Protein AF-A0A2M8CJ11-F1 (afdb_monomer)

Nearest PDB structures (foldseek):
  6aem-assembly2_B  TM=9.380E-01  e=2.900E-02  Vibrio anguillarum
  1l0q-assembly4_D  TM=3.469E-01  e=4.830E-04  Methanosarcina mazei S-6
  7kv7-assembly1_BBB  TM=8.814E-01  e=1.023E+00  Bacteroides fluxus YIT 12057
  7kv7-assembly1_AAA  TM=8.105E-01  e=8.720E-01  Bacteroides fluxus YIT 12057
  7kv6-assembly1_AAA  TM=7.378E-01  e=6.338E-01  Bacteroides fluxus YIT 12057

Structure (mmCIF, N/CA/C/O backbone):
data_AF-A0A2M8CJ11-F1
#
_entry.id   AF-A0A2M8CJ11-F1
#
loop_
_atom_site.group_PDB
_atom_site.id
_atom_site.type_symbol
_atom_site.label_atom_id
_atom_site.label_alt_id
_atom_site.label_comp_id
_atom_site.label_asym_id
_atom_site.label_entity_id
_atom_site.label_seq_id
_atom_site.pdbx_PDB_ins_code
_atom_site.Cartn_x
_atom_site.Cartn_y
_atom_site.Cartn_z
_atom_site.occupancy
_atom_site.B_iso_or_equiv
_atom_site.auth_seq_id
_atom_site.auth_comp_id
_atom_site.auth_asym_id
_atom_site.auth_atom_id
_atom_site.pdbx_PDB_model_num
ATOM 1 N N . MET A 1 1 ? -10.423 -4.365 2.412 1.00 95.81 1 MET A N 1
ATOM 2 C CA . MET A 1 1 ? -9.680 -3.373 1.596 1.00 95.81 1 MET A CA 1
ATOM 3 C C . MET A 1 1 ? -8.208 -3.528 1.892 1.00 95.81 1 MET A C 1
ATOM 5 O O . MET A 1 1 ? -7.879 -3.706 3.056 1.00 95.81 1 MET A O 1
ATOM 9 N N . ARG A 1 2 ? -7.352 -3.503 0.873 1.00 95.75 2 ARG A N 1
ATOM 10 C CA . ARG A 1 2 ? -5.919 -3.772 1.015 1.00 95.75 2 ARG A CA 1
ATOM 11 C C . ARG A 1 2 ? -5.096 -2.606 0.490 1.00 95.75 2 ARG A C 1
ATOM 13 O O . ARG A 1 2 ? -5.402 -2.081 -0.576 1.00 95.75 2 ARG A O 1
ATOM 20 N N . PHE A 1 3 ? -4.061 -2.253 1.231 1.00 97.12 3 PHE A N 1
ATOM 21 C CA . PHE A 1 3 ? -3.065 -1.245 0.914 1.00 97.12 3 PHE A CA 1
ATOM 22 C C . PHE A 1 3 ? -1.734 -1.956 0.696 1.00 97.12 3 PHE A C 1
ATOM 24 O O . PHE A 1 3 ? -1.341 -2.782 1.520 1.00 97.12 3 PHE A O 1
ATOM 31 N N . VAL A 1 4 ? -1.075 -1.662 -0.418 1.00 93.69 4 VAL A N 1
ATOM 32 C CA . VAL A 1 4 ? 0.234 -2.213 -0.774 1.00 93.69 4 VAL A CA 1
ATOM 33 C C . VAL A 1 4 ? 1.163 -1.038 -1.038 1.00 93.69 4 VAL A C 1
ATOM 35 O O . VAL A 1 4 ? 1.008 -0.337 -2.040 1.00 93.69 4 VAL A O 1
ATOM 38 N N . LEU A 1 5 ? 2.071 -0.781 -0.101 1.00 93.12 5 LEU A N 1
ATOM 39 C CA . LEU A 1 5 ? 3.084 0.262 -0.187 1.00 93.12 5 LEU A CA 1
ATOM 40 C C . LEU A 1 5 ? 4.375 -0.346 -0.730 1.00 93.12 5 LEU A C 1
ATOM 42 O O . LEU A 1 5 ? 4.989 -1.181 -0.077 1.00 93.12 5 LEU A O 1
ATOM 46 N N . ASN A 1 6 ? 4.810 0.107 -1.900 1.00 89.38 6 ASN A N 1
ATOM 47 C CA . ASN A 1 6 ? 6.060 -0.301 -2.533 1.00 89.38 6 ASN A CA 1
ATOM 48 C C . ASN A 1 6 ? 7.038 0.873 -2.567 1.00 89.38 6 ASN A C 1
ATOM 50 O O . ASN A 1 6 ? 6.677 1.943 -3.049 1.00 89.38 6 ASN A O 1
ATOM 54 N N . TRP A 1 7 ? 8.283 0.682 -2.130 1.00 88.12 7 TRP A N 1
ATOM 55 C CA . TRP A 1 7 ? 9.365 1.657 -2.309 1.00 88.12 7 TRP A CA 1
ATOM 56 C C . TRP A 1 7 ? 10.712 0.939 -2.396 1.00 88.12 7 TRP A C 1
ATOM 58 O O . TRP A 1 7 ? 10.854 -0.178 -1.908 1.00 88.12 7 TRP A O 1
ATOM 68 N N . GLY A 1 8 ? 11.689 1.555 -3.059 1.00 74.75 8 GLY A N 1
ATOM 69 C CA . GLY A 1 8 ? 13.034 0.988 -3.248 1.00 74.75 8 GLY A CA 1
ATOM 70 C C . GLY A 1 8 ? 14.160 2.022 -3.189 1.00 74.75 8 GLY A C 1
ATOM 71 O O . GLY A 1 8 ? 15.318 1.681 -3.420 1.00 74.75 8 GLY A O 1
ATOM 72 N N . ALA A 1 9 ? 13.826 3.283 -2.905 1.00 82.62 9 ALA A N 1
ATOM 73 C CA . ALA A 1 9 ? 14.763 4.392 -2.778 1.00 82.62 9 ALA A CA 1
ATOM 74 C C . ALA A 1 9 ? 14.608 5.069 -1.412 1.00 82.62 9 ALA A C 1
ATOM 76 O O . ALA A 1 9 ? 13.579 4.919 -0.752 1.00 82.62 9 ALA A O 1
ATOM 77 N N . ASN A 1 10 ? 15.644 5.791 -0.978 1.00 82.00 10 ASN A N 1
ATOM 78 C CA . ASN A 1 10 ? 15.646 6.475 0.314 1.00 82.00 10 ASN A CA 1
ATOM 79 C C . ASN A 1 10 ? 14.423 7.397 0.476 1.00 82.00 10 ASN A C 1
ATOM 81 O O . ASN A 1 10 ? 14.073 8.087 -0.478 1.00 82.00 10 ASN A O 1
ATOM 85 N N . PRO A 1 11 ? 13.835 7.503 1.679 1.00 88.06 11 PRO A N 1
ATOM 86 C CA . PRO A 1 11 ? 14.203 6.846 2.936 1.00 88.06 11 PRO A CA 1
ATOM 87 C C . PRO A 1 11 ? 14.028 5.327 2.947 1.00 88.06 11 PRO A C 1
ATOM 89 O O . PRO A 1 11 ? 13.090 4.772 2.385 1.00 88.06 11 PRO A O 1
ATOM 92 N N . ARG A 1 12 ? 14.930 4.662 3.667 1.00 82.25 12 ARG A N 1
ATOM 93 C CA . ARG A 1 12 ? 14.992 3.199 3.781 1.00 82.25 12 ARG A CA 1
ATOM 94 C C . ARG A 1 12 ? 14.010 2.581 4.779 1.00 82.25 12 ARG A C 1
ATOM 96 O O . ARG A 1 12 ? 14.249 1.459 5.187 1.00 82.25 12 ARG A O 1
ATOM 103 N N . ASP A 1 13 ? 13.064 3.336 5.320 1.00 84.44 13 ASP A N 1
ATOM 104 C CA . ASP A 1 13 ? 12.151 2.854 6.365 1.00 84.44 13 ASP A CA 1
ATOM 105 C C . ASP A 1 13 ? 10.906 3.744 6.360 1.00 84.44 13 ASP A C 1
ATOM 107 O O . ASP A 1 13 ? 10.907 4.860 6.906 1.00 84.44 13 ASP A O 1
ATOM 111 N N . LEU A 1 14 ? 9.915 3.290 5.597 1.00 89.38 14 LEU A N 1
ATOM 112 C CA . LEU A 1 14 ? 8.612 3.913 5.435 1.00 89.38 14 LEU A CA 1
ATOM 113 C C . LEU A 1 14 ? 7.563 2.934 5.937 1.00 89.38 14 LEU A C 1
ATOM 115 O O . LEU A 1 14 ? 7.374 1.895 5.322 1.00 89.38 14 LEU A O 1
ATOM 119 N N . ASP A 1 15 ? 6.842 3.318 6.980 1.00 88.62 15 ASP A N 1
ATOM 120 C CA . ASP A 1 15 ? 5.878 2.431 7.615 1.00 88.62 15 ASP A CA 1
ATOM 121 C C . ASP A 1 15 ? 4.452 2.844 7.319 1.00 88.62 15 ASP A C 1
ATOM 123 O O . ASP A 1 15 ? 4.110 4.028 7.311 1.00 88.62 15 ASP A O 1
ATOM 127 N N . SER A 1 16 ? 3.604 1.847 7.143 1.00 93.25 16 SER A N 1
ATOM 128 C CA . SER A 1 16 ? 2.176 1.952 6.916 1.00 93.25 16 SER A CA 1
ATOM 129 C C . SER A 1 16 ? 1.463 2.094 8.252 1.00 93.25 16 SER A C 1
ATOM 131 O O . SER A 1 16 ? 1.555 1.240 9.135 1.00 93.25 16 SER A O 1
ATOM 133 N N . HIS A 1 17 ? 0.691 3.165 8.381 1.00 93.75 17 HIS A N 1
ATOM 134 C CA . HIS A 1 17 ? -0.115 3.449 9.555 1.00 93.75 17 HIS A CA 1
ATOM 135 C C . HIS A 1 17 ? -1.590 3.530 9.180 1.00 93.75 17 HIS A C 1
ATOM 137 O O . HIS A 1 17 ? -1.971 4.097 8.150 1.00 93.75 17 HIS A O 1
ATOM 143 N N . LEU A 1 18 ? -2.434 2.993 10.058 1.00 95.00 18 LEU A N 1
ATOM 144 C CA . LEU A 1 18 ? -3.880 3.069 9.921 1.00 95.00 18 LEU A CA 1
ATOM 145 C C . LEU A 1 18 ? -4.524 3.469 11.245 1.00 95.00 18 LEU A C 1
ATOM 147 O O . LEU A 1 18 ? -4.500 2.707 12.212 1.00 95.00 18 LEU A O 1
ATOM 151 N N . ASN A 1 19 ? -5.161 4.636 11.259 1.00 94.62 19 ASN A N 1
ATOM 152 C CA . ASN A 1 19 ? -6.076 5.019 12.329 1.00 94.62 19 ASN A CA 1
ATOM 153 C C . ASN A 1 19 ? -7.485 4.553 11.974 1.00 94.62 19 ASN A C 1
ATOM 155 O O . ASN A 1 19 ? -7.964 4.805 10.864 1.00 94.62 19 ASN A O 1
ATOM 159 N N . THR A 1 20 ? -8.159 3.895 12.911 1.00 95.00 20 THR A N 1
ATOM 160 C CA . THR A 1 20 ? -9.533 3.423 12.716 1.00 95.00 20 THR A CA 1
ATOM 161 C C . THR A 1 20 ? -10.555 4.443 13.223 1.00 95.00 20 THR A C 1
ATOM 163 O O . THR A 1 20 ? -10.250 5.231 14.127 1.00 95.00 20 THR A O 1
ATOM 166 N N . PRO A 1 21 ? -11.810 4.383 12.740 1.00 95.44 21 PRO A N 1
ATOM 167 C CA . PRO A 1 21 ? -12.933 4.943 13.481 1.00 95.44 21 PRO A CA 1
ATOM 168 C C . PRO A 1 21 ? -13.121 4.217 14.825 1.00 95.44 21 PRO A C 1
ATOM 170 O O . PRO A 1 21 ? -12.363 3.308 15.183 1.00 95.44 21 PRO A O 1
ATOM 173 N N . SER A 1 22 ? -14.141 4.622 15.587 1.00 94.75 22 SER A N 1
ATOM 174 C CA . SER A 1 22 ? -14.524 3.889 16.793 1.00 94.75 22 SER A CA 1
ATOM 175 C C . SER A 1 22 ? -15.120 2.533 16.413 1.00 94.75 22 SER A C 1
ATOM 177 O O . SER A 1 22 ? -16.131 2.463 15.721 1.00 94.75 22 SER A O 1
ATOM 179 N N . ILE A 1 23 ? -14.487 1.465 16.883 1.00 95.62 23 ILE A N 1
ATOM 180 C CA . ILE A 1 23 ? -14.911 0.077 16.728 1.00 95.62 23 ILE A CA 1
ATOM 181 C C . ILE A 1 23 ? -15.137 -0.447 18.141 1.00 95.62 23 ILE A C 1
ATOM 183 O O . ILE A 1 23 ? -14.246 -0.355 18.983 1.00 95.62 23 ILE A O 1
ATOM 187 N N . GLU A 1 24 ? -16.347 -0.927 18.430 1.00 95.06 24 GLU A N 1
ATOM 188 C CA . GLU A 1 24 ? -16.692 -1.477 19.753 1.00 95.06 24 GLU A CA 1
ATOM 189 C C . GLU A 1 24 ? -16.381 -0.505 20.920 1.00 95.06 24 GLU A C 1
ATOM 191 O O . GLU A 1 24 ? -16.020 -0.905 22.024 1.00 95.06 24 GLU A O 1
ATOM 196 N N . GLY A 1 25 ? -16.514 0.807 20.679 1.00 93.31 25 GLY A N 1
ATOM 197 C CA . GLY A 1 25 ? -16.280 1.859 21.676 1.00 93.31 25 GLY A CA 1
ATOM 198 C C . GLY A 1 25 ? -14.831 2.343 21.800 1.00 93.31 25 GLY A C 1
ATOM 199 O O . GLY A 1 25 ? -14.578 3.265 22.573 1.00 93.31 25 GLY A O 1
ATOM 200 N N . SER A 1 26 ? -13.892 1.791 21.023 1.00 93.19 26 SER A N 1
ATOM 201 C CA . SER A 1 26 ? -12.469 2.166 21.057 1.00 93.19 26 SER A CA 1
ATOM 202 C C . SER A 1 26 ? -11.951 2.592 19.686 1.00 93.19 26 SER A C 1
ATOM 204 O O . SER A 1 26 ? -12.412 2.109 18.658 1.00 93.19 26 SER A O 1
ATOM 206 N N . THR A 1 27 ? -10.988 3.510 19.650 1.00 92.00 27 THR A N 1
ATOM 207 C CA . THR A 1 27 ? -10.212 3.811 18.436 1.00 92.00 27 THR A CA 1
ATOM 208 C C . THR A 1 27 ? -8.895 3.061 18.482 1.00 92.00 27 THR A C 1
ATOM 210 O O . THR A 1 27 ? -8.265 2.996 19.539 1.00 92.00 27 THR A O 1
ATOM 213 N N . TYR A 1 28 ? -8.444 2.569 17.336 1.00 92.12 28 TYR A N 1
ATOM 214 C CA . TYR A 1 28 ? -7.213 1.806 17.221 1.00 92.12 28 TYR A CA 1
ATOM 215 C C . TYR A 1 28 ? -6.259 2.474 16.241 1.00 92.12 28 TYR A C 1
ATOM 217 O O . TYR A 1 28 ? -6.665 3.194 15.327 1.00 92.12 28 TYR A O 1
ATOM 225 N N . HIS A 1 29 ? -4.982 2.188 16.442 1.00 92.19 29 HIS A N 1
ATOM 226 C CA . HIS A 1 29 ? -3.906 2.600 15.565 1.00 92.19 29 HIS A CA 1
ATOM 227 C C . HIS A 1 29 ? -3.054 1.377 15.259 1.00 92.19 29 HIS A C 1
ATOM 229 O O . HIS A 1 29 ? -2.477 0.782 16.175 1.00 92.19 29 HIS A O 1
ATOM 235 N N . ILE A 1 30 ? -3.023 0.998 13.985 1.00 91.62 30 ILE A N 1
ATOM 236 C CA . ILE A 1 30 ? -2.243 -0.130 13.485 1.00 91.62 30 ILE A CA 1
ATOM 237 C C . 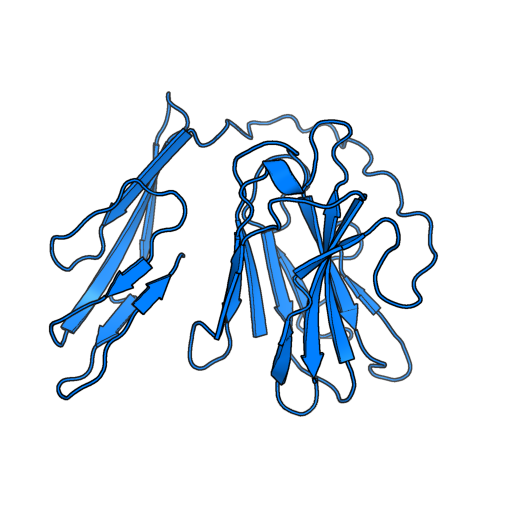ILE A 1 30 ? -0.957 0.398 12.854 1.00 91.62 30 ILE A C 1
ATOM 239 O O . ILE A 1 30 ? -1.017 1.305 12.023 1.00 91.62 30 ILE A O 1
ATOM 243 N N . TYR A 1 31 ? 0.175 -0.148 13.293 1.00 88.31 31 TYR A N 1
ATOM 244 C CA . TYR A 1 31 ? 1.541 0.197 12.878 1.00 88.31 31 TYR A CA 1
ATOM 245 C C . TYR A 1 31 ? 2.515 -0.901 13.347 1.00 88.31 31 TYR A C 1
ATOM 247 O O . TYR A 1 31 ? 2.080 -1.843 14.012 1.00 88.31 31 TYR A O 1
ATOM 255 N N . TYR A 1 32 ? 3.816 -0.783 13.060 1.00 82.88 32 TYR A N 1
ATOM 256 C CA . TYR A 1 32 ? 4.810 -1.849 13.289 1.00 82.88 32 TYR A CA 1
ATOM 257 C C . TYR A 1 32 ? 4.757 -2.517 14.685 1.00 82.88 32 TYR A C 1
ATOM 259 O O . TYR A 1 32 ? 4.868 -3.734 14.808 1.00 82.88 32 TYR A O 1
ATOM 267 N N . SER A 1 33 ? 4.545 -1.756 15.773 1.00 79.12 33 SER A N 1
ATOM 268 C CA . SER A 1 33 ? 4.503 -2.327 17.134 1.00 79.12 33 SER A CA 1
ATOM 269 C C . SER A 1 33 ? 3.103 -2.715 17.615 1.00 79.12 33 SER A C 1
ATOM 271 O O . SER A 1 33 ? 2.961 -3.272 18.702 1.00 79.12 33 SER A O 1
ATOM 273 N N . ASN A 1 34 ? 2.065 -2.404 16.840 1.00 85.38 34 ASN A N 1
ATOM 274 C CA . ASN A 1 34 ? 0.696 -2.847 17.074 1.00 85.38 34 ASN A CA 1
ATOM 275 C C . ASN A 1 34 ? 0.084 -3.264 15.737 1.00 85.38 34 ASN A C 1
ATOM 277 O O . ASN A 1 34 ? -0.625 -2.493 15.093 1.00 85.38 34 ASN A O 1
ATOM 281 N N . THR A 1 35 ? 0.380 -4.489 15.316 1.00 87.62 35 THR A N 1
ATOM 282 C CA . THR A 1 35 ? 0.068 -4.984 13.970 1.00 87.62 35 THR A CA 1
ATOM 283 C C . THR A 1 35 ? -1.410 -5.300 13.751 1.00 87.62 35 THR A C 1
ATOM 285 O O . THR A 1 35 ? -1.789 -5.641 12.637 1.00 87.62 35 THR A O 1
ATOM 288 N N . GLY A 1 36 ? -2.268 -5.131 14.761 1.00 91.62 36 GLY A N 1
ATOM 289 C CA . GLY A 1 36 ? -3.711 -5.320 14.642 1.00 91.62 36 GLY A CA 1
ATOM 290 C C . GLY A 1 36 ? -4.142 -6.789 14.658 1.00 91.62 36 GLY A C 1
ATOM 291 O O . GLY A 1 36 ? -3.452 -7.663 15.178 1.00 91.62 36 GLY A O 1
ATOM 292 N N . SER A 1 37 ? -5.342 -7.058 14.146 1.00 91.38 37 SER A N 1
ATOM 293 C CA . SER A 1 37 ? -5.939 -8.397 14.118 1.00 91.38 37 SER A CA 1
ATOM 294 C C . SER A 1 37 ? -6.974 -8.490 13.007 1.00 91.38 37 SER A C 1
ATOM 296 O O . SER A 1 37 ? -7.744 -7.558 12.785 1.00 91.38 37 SER A O 1
ATOM 298 N N . ALA A 1 38 ? -7.026 -9.639 12.334 1.00 92.69 38 ALA A N 1
ATOM 299 C CA . ALA A 1 38 ? -8.043 -9.932 11.328 1.00 92.69 38 ALA A CA 1
ATOM 300 C C . ALA A 1 38 ? -9.382 -10.398 11.931 1.00 92.69 38 ALA A C 1
ATOM 302 O O . ALA A 1 38 ? -10.412 -10.316 11.268 1.00 92.69 38 ALA A O 1
ATOM 303 N N . THR A 1 39 ? -9.376 -10.918 13.164 1.00 92.88 39 THR A N 1
ATOM 304 C CA . THR A 1 39 ? -10.521 -11.656 13.750 1.00 92.88 39 THR A CA 1
ATOM 305 C C . THR A 1 39 ? -11.105 -11.016 15.006 1.00 92.88 39 THR A C 1
ATOM 307 O O . THR A 1 39 ? -12.133 -11.462 15.505 1.00 92.88 39 THR A O 1
ATOM 310 N N . SER A 1 40 ? -10.471 -9.961 15.503 1.00 95.25 40 SER A N 1
ATOM 311 C CA . SER A 1 40 ? -10.930 -9.151 16.629 1.00 95.25 40 SER A CA 1
ATOM 312 C C . SER A 1 40 ? -10.655 -7.687 16.321 1.00 95.25 40 SER A C 1
ATOM 314 O O . SER A 1 40 ? -9.808 -7.402 15.470 1.00 95.25 40 SER A O 1
ATOM 316 N N . ALA A 1 41 ? -11.304 -6.763 17.036 1.00 95.25 41 ALA A N 1
ATOM 317 C CA . ALA A 1 41 ? -11.003 -5.339 16.919 1.00 95.25 41 ALA A CA 1
ATOM 318 C C . ALA A 1 41 ? -9.472 -5.112 16.948 1.00 95.25 41 ALA A C 1
ATOM 320 O O . ALA A 1 41 ? -8.800 -5.652 17.837 1.00 95.25 41 ALA A O 1
ATOM 321 N N . PRO A 1 42 ? -8.899 -4.403 15.954 1.00 96.25 42 PRO A N 1
ATOM 322 C CA . PRO A 1 42 ? -9.564 -3.502 14.999 1.00 96.25 42 PRO A CA 1
ATOM 323 C C . PRO A 1 42 ? -10.131 -4.109 13.698 1.00 96.25 42 PRO A C 1
ATOM 325 O O . PRO A 1 42 ? -10.610 -3.348 12.859 1.00 96.25 42 PRO A O 1
ATOM 328 N N . TYR A 1 43 ? -10.075 -5.428 13.490 1.00 97.62 43 TYR A N 1
ATOM 329 C CA . TYR A 1 43 ? -10.421 -6.090 12.216 1.00 97.62 43 TYR A CA 1
ATOM 330 C C . TYR A 1 43 ? -9.650 -5.523 11.016 1.00 97.62 43 TYR A C 1
ATOM 332 O O . TYR A 1 43 ? -10.131 -5.464 9.880 1.00 97.62 43 TYR A O 1
ATOM 340 N N . ALA A 1 44 ? -8.431 -5.085 11.292 1.00 96.62 44 ALA A N 1
ATOM 341 C CA . ALA A 1 44 ? -7.455 -4.623 10.338 1.00 96.62 44 ALA A CA 1
ATOM 342 C C . ALA A 1 44 ? -6.073 -5.029 10.849 1.00 96.62 44 ALA A C 1
ATOM 344 O O . ALA A 1 44 ? -5.847 -5.028 12.063 1.00 96.62 44 ALA A O 1
ATOM 345 N N . ALA A 1 45 ? -5.171 -5.395 9.946 1.00 92.62 45 ALA A N 1
ATOM 346 C CA . ALA A 1 45 ? -3.824 -5.781 10.324 1.00 92.62 45 ALA A CA 1
ATOM 347 C C . ALA A 1 45 ? -2.773 -5.339 9.305 1.00 92.62 45 ALA A C 1
ATOM 349 O O . ALA A 1 45 ? -3.041 -5.236 8.105 1.00 92.62 45 ALA A O 1
ATOM 350 N N . LEU A 1 46 ? -1.573 -5.082 9.822 1.00 87.75 46 LEU A N 1
ATOM 351 C CA . LEU A 1 46 ? -0.347 -4.966 9.049 1.00 87.75 46 LEU A CA 1
ATOM 352 C C . LEU A 1 46 ? 0.130 -6.395 8.756 1.00 87.75 46 LEU A C 1
ATOM 354 O O . LEU A 1 46 ? 0.798 -7.024 9.573 1.00 87.75 46 LEU A O 1
ATOM 358 N N . ASP A 1 47 ? -0.306 -6.941 7.622 1.00 78.25 47 ASP A N 1
ATOM 359 C CA . ASP A 1 47 ? -0.116 -8.357 7.278 1.00 78.25 47 ASP A CA 1
ATOM 360 C C . ASP A 1 47 ? 1.305 -8.668 6.791 1.00 78.25 47 ASP A C 1
ATOM 362 O O . ASP A 1 47 ? 1.741 -9.817 6.833 1.00 78.25 47 ASP A O 1
ATOM 366 N N . HIS A 1 48 ? 2.009 -7.651 6.287 1.00 74.62 48 HIS A N 1
ATOM 367 C CA . HIS A 1 48 ? 3.426 -7.721 5.943 1.00 74.62 48 HIS A CA 1
ATOM 368 C C . HIS A 1 48 ? 4.076 -6.426 6.410 1.00 74.62 48 HIS A C 1
ATOM 370 O O . HIS A 1 48 ? 3.774 -5.358 5.876 1.00 74.62 48 HIS A O 1
ATOM 376 N N . ASP A 1 49 ? 4.943 -6.561 7.404 1.00 68.94 49 ASP A N 1
ATOM 377 C CA . ASP A 1 49 ? 5.759 -5.495 7.966 1.00 68.94 49 ASP A CA 1
ATOM 378 C C . ASP A 1 49 ? 7.228 -5.764 7.622 1.00 68.94 49 ASP A C 1
ATOM 380 O O . ASP A 1 49 ? 7.763 -6.828 7.961 1.00 68.94 49 ASP A O 1
ATOM 384 N N . ILE A 1 50 ? 7.869 -4.814 6.943 1.00 65.06 50 ILE A N 1
ATOM 385 C CA . ILE A 1 50 ? 9.322 -4.792 6.817 1.00 65.06 50 ILE A CA 1
ATOM 386 C C . ILE A 1 50 ? 9.830 -3.837 7.888 1.00 65.06 50 ILE A C 1
ATOM 388 O O . ILE A 1 50 ? 9.996 -2.644 7.672 1.00 65.06 50 ILE A O 1
ATOM 392 N N . THR A 1 51 ? 10.158 -4.401 9.051 1.00 60.16 51 THR A N 1
ATOM 393 C CA . THR A 1 51 ? 10.526 -3.617 10.240 1.00 60.16 51 THR A CA 1
ATOM 394 C C . THR A 1 51 ? 11.758 -2.724 10.043 1.00 60.16 51 THR A C 1
ATOM 396 O O . THR A 1 51 ? 12.012 -1.840 10.861 1.00 60.16 51 THR A O 1
ATOM 399 N N . SER A 1 52 ? 12.550 -2.978 8.996 1.00 60.81 52 SER A N 1
ATOM 400 C CA . SER A 1 52 ? 13.640 -2.119 8.532 1.00 60.81 52 SER A CA 1
ATOM 401 C C . SER A 1 52 ? 13.971 -2.413 7.067 1.00 60.81 52 SER A C 1
ATOM 403 O O . SER A 1 52 ? 14.190 -3.577 6.722 1.00 60.81 52 SER A O 1
ATOM 405 N N . GLY A 1 53 ? 14.123 -1.382 6.236 1.00 68.88 53 GLY A N 1
ATOM 406 C CA . GLY A 1 53 ? 14.546 -1.525 4.842 1.00 68.88 53 GLY A CA 1
ATOM 407 C C . GLY A 1 53 ? 13.459 -1.123 3.848 1.00 68.88 53 GLY A C 1
ATOM 408 O O . GLY A 1 53 ? 12.594 -0.308 4.128 1.00 68.88 53 GLY A O 1
ATOM 409 N N . TYR A 1 54 ? 13.538 -1.663 2.641 1.00 76.75 54 TYR A N 1
ATOM 410 C CA . TYR A 1 54 ? 12.604 -1.336 1.569 1.00 76.75 54 TYR A CA 1
ATOM 411 C C . TYR A 1 54 ? 11.415 -2.289 1.577 1.00 76.75 54 TYR A C 1
ATOM 413 O O . TYR A 1 54 ? 11.572 -3.458 1.927 1.00 76.75 54 TYR A O 1
ATOM 421 N N . GLY A 1 55 ? 10.254 -1.789 1.164 1.00 71.88 55 GLY A N 1
ATOM 422 C CA . GLY A 1 55 ? 9.025 -2.567 1.093 1.00 71.88 55 GLY A CA 1
ATOM 423 C C . GLY A 1 55 ? 9.070 -3.756 0.123 1.00 71.88 55 GLY A C 1
ATOM 424 O O . GLY A 1 55 ? 10.098 -4.044 -0.498 1.00 71.88 55 GLY A O 1
ATOM 425 N N . PRO A 1 56 ? 7.929 -4.434 -0.069 1.00 82.25 56 PRO A N 1
ATOM 426 C CA . PRO A 1 56 ? 6.594 -3.928 0.234 1.00 82.25 56 PRO A CA 1
ATOM 427 C C . PRO A 1 56 ? 6.213 -3.963 1.712 1.00 82.25 56 PRO A C 1
ATOM 429 O O . PRO A 1 56 ? 6.619 -4.854 2.447 1.00 82.25 56 PRO A O 1
ATOM 432 N N . GLU A 1 57 ? 5.309 -3.065 2.089 1.00 85.94 57 GLU A N 1
ATOM 433 C CA . GLU A 1 57 ? 4.458 -3.234 3.262 1.00 85.94 57 GLU A CA 1
ATOM 434 C C . GLU A 1 57 ? 3.003 -3.381 2.854 1.00 85.94 57 GLU A C 1
ATOM 436 O O . GLU A 1 57 ? 2.540 -2.770 1.883 1.00 85.94 57 GLU A O 1
ATOM 441 N N . THR A 1 58 ? 2.263 -4.197 3.604 1.00 88.75 58 THR A N 1
ATOM 442 C CA . THR A 1 58 ? 0.855 -4.434 3.294 1.00 88.75 58 THR A CA 1
ATOM 443 C C . THR A 1 58 ? -0.032 -4.378 4.520 1.00 88.75 58 THR A C 1
ATOM 445 O O . THR A 1 58 ? 0.206 -5.073 5.503 1.00 88.75 58 THR A O 1
ATOM 448 N N . MET A 1 59 ? -1.099 -3.591 4.414 1.00 93.94 59 MET A N 1
ATOM 449 C CA . MET A 1 59 ? -2.125 -3.411 5.438 1.00 93.94 59 MET A CA 1
ATOM 450 C C . MET A 1 59 ? -3.479 -3.829 4.863 1.00 93.94 59 MET A C 1
ATOM 452 O O . MET A 1 59 ? -3.841 -3.417 3.757 1.00 93.94 59 MET A O 1
ATOM 456 N N . THR A 1 60 ? -4.264 -4.596 5.613 1.00 96.25 60 THR A N 1
ATOM 457 C CA . THR A 1 60 ? -5.619 -4.994 5.211 1.00 96.25 60 THR A CA 1
ATOM 458 C C . THR A 1 60 ? -6.634 -4.608 6.269 1.00 96.25 60 THR A C 1
ATOM 460 O O . THR A 1 60 ? -6.475 -4.927 7.439 1.00 96.25 60 THR A O 1
ATOM 463 N N . ILE A 1 61 ? -7.724 -3.974 5.839 1.00 98.06 61 ILE A N 1
ATOM 464 C CA . ILE A 1 61 ? -8.972 -3.864 6.598 1.00 98.06 61 ILE A CA 1
ATOM 465 C C . ILE A 1 61 ? -9.850 -5.053 6.206 1.00 98.06 61 ILE A C 1
ATOM 467 O O . ILE A 1 61 ? -10.325 -5.118 5.064 1.00 98.06 61 ILE A O 1
ATOM 471 N N . TYR A 1 62 ? -10.050 -5.980 7.137 1.00 96.00 62 TYR A N 1
ATOM 472 C CA . TYR A 1 62 ? -10.846 -7.196 6.956 1.00 96.00 62 TYR A CA 1
ATOM 473 C C . TYR A 1 62 ? -12.338 -6.923 7.128 1.00 96.00 62 TYR A C 1
ATOM 475 O O . TYR A 1 62 ? -13.148 -7.448 6.366 1.00 96.00 62 TYR A O 1
ATOM 483 N N . GLN A 1 63 ? -12.691 -6.049 8.072 1.00 97.06 63 GLN A N 1
ATOM 484 C CA . GLN A 1 63 ? -14.064 -5.616 8.305 1.00 97.06 63 GLN A CA 1
ATOM 485 C C . GLN A 1 63 ? -14.110 -4.107 8.540 1.00 97.06 63 GLN A C 1
ATOM 487 O O . GLN A 1 63 ? -13.351 -3.567 9.343 1.00 97.06 63 GLN A O 1
ATOM 492 N N . MET A 1 64 ? -14.997 -3.426 7.814 1.00 96.94 64 MET A N 1
ATOM 493 C CA . MET A 1 64 ? -15.210 -1.991 7.972 1.00 96.94 64 MET A CA 1
ATOM 494 C C . MET A 1 64 ? -16.349 -1.701 8.947 1.00 96.94 64 MET A C 1
ATOM 496 O O . MET A 1 64 ? -17.326 -2.445 9.020 1.00 96.94 64 MET A O 1
ATOM 500 N N . PHE A 1 65 ? -16.210 -0.593 9.665 1.00 97.94 65 PHE A N 1
ATOM 501 C CA . PHE A 1 65 ? -17.200 -0.021 10.568 1.00 97.94 65 PHE A CA 1
ATOM 502 C C . PHE A 1 65 ? -17.416 1.445 10.203 1.00 97.94 65 PHE A C 1
ATOM 504 O O . PHE A 1 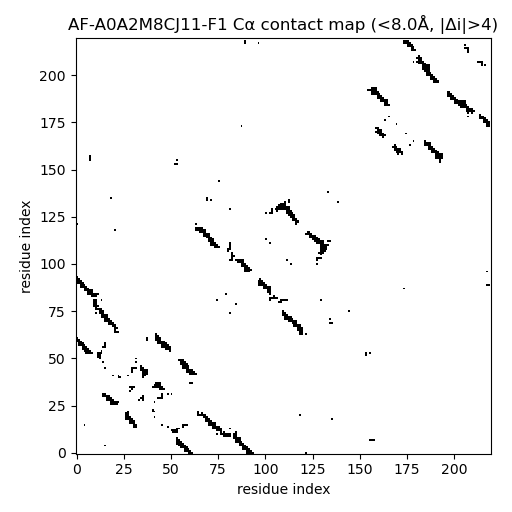65 ? -16.493 2.099 9.717 1.00 97.94 65 PHE A O 1
ATOM 511 N N . ASP A 1 66 ? -18.616 1.964 10.453 1.00 97.94 66 ASP A N 1
ATOM 512 C CA . ASP A 1 66 ? -18.968 3.349 10.143 1.00 97.94 66 ASP A CA 1
ATOM 513 C C . ASP A 1 66 ? -17.975 4.359 10.741 1.00 97.94 66 ASP A C 1
ATOM 515 O O . ASP A 1 66 ? -17.526 4.245 11.884 1.00 97.94 66 ASP A O 1
ATOM 519 N N . GLY A 1 67 ? -17.663 5.388 9.955 1.00 96.94 67 GLY A N 1
ATOM 520 C CA . GLY A 1 67 ? -16.695 6.425 10.298 1.00 96.94 67 GLY A CA 1
ATOM 521 C C . GLY A 1 67 ? -15.549 6.496 9.295 1.00 96.94 67 GLY A C 1
ATOM 522 O O . GLY A 1 67 ? -15.663 6.021 8.167 1.00 96.94 67 GLY A O 1
ATOM 523 N N . THR A 1 68 ? -14.450 7.129 9.694 1.00 97.12 68 THR A N 1
ATOM 524 C CA . THR A 1 68 ? -13.309 7.381 8.811 1.00 97.12 68 THR A CA 1
ATOM 525 C C . THR A 1 68 ? -12.098 6.586 9.260 1.00 97.12 68 THR A C 1
ATOM 527 O O . THR A 1 68 ? -11.627 6.757 10.384 1.00 97.12 68 THR A O 1
ATOM 530 N N . TYR A 1 69 ? -11.569 5.763 8.361 1.00 97.56 69 TYR A N 1
ATOM 531 C CA . TYR A 1 69 ? -10.226 5.209 8.484 1.00 97.56 69 TYR A CA 1
ATOM 532 C C . TYR A 1 69 ? -9.239 6.164 7.822 1.00 97.56 69 TYR A C 1
ATOM 534 O O . TYR A 1 69 ? -9.508 6.634 6.719 1.00 97.56 69 TYR A O 1
ATOM 542 N N . GLN A 1 70 ? -8.102 6.428 8.457 1.00 97.06 70 GLN A N 1
ATOM 543 C CA . GLN A 1 70 ? -7.085 7.343 7.933 1.00 97.06 70 GLN A CA 1
ATOM 544 C C . GLN A 1 70 ? -5.803 6.555 7.692 1.00 97.06 70 GLN A C 1
ATOM 546 O O . GLN A 1 70 ? -5.197 6.064 8.648 1.00 97.06 70 GLN A O 1
ATOM 551 N N . TYR A 1 71 ? -5.408 6.423 6.427 1.00 97.38 71 TYR A N 1
ATOM 552 C CA . TYR A 1 71 ? -4.196 5.715 6.028 1.00 97.38 71 TYR A CA 1
ATOM 553 C C . TYR A 1 71 ? -3.089 6.709 5.680 1.00 97.38 71 TYR A C 1
ATOM 555 O O . TYR A 1 71 ? -3.280 7.640 4.883 1.00 97.38 71 TYR A O 1
ATOM 563 N N . TYR A 1 72 ? -1.918 6.507 6.268 1.00 96.50 72 TYR A N 1
ATOM 564 C CA . TYR A 1 72 ? -0.752 7.345 6.033 1.00 96.50 72 TYR A CA 1
ATOM 565 C C . TYR A 1 72 ? 0.539 6.556 6.193 1.00 96.50 72 TYR A C 1
ATOM 567 O O . TYR A 1 72 ? 0.547 5.465 6.755 1.00 96.50 72 TYR A O 1
ATOM 575 N N . ILE A 1 73 ? 1.628 7.122 5.685 1.00 94.75 73 ILE A N 1
ATOM 576 C CA . ILE A 1 73 ? 2.970 6.576 5.845 1.00 94.75 73 ILE A CA 1
ATOM 577 C C . ILE A 1 73 ? 3.744 7.466 6.810 1.00 94.75 73 ILE A C 1
ATOM 579 O O . ILE A 1 73 ? 3.651 8.694 6.716 1.00 94.75 73 ILE A O 1
ATOM 583 N N . TYR A 1 74 ? 4.517 6.867 7.710 1.00 92.06 74 TYR A N 1
ATOM 584 C CA . TYR A 1 74 ? 5.460 7.580 8.566 1.00 92.06 74 TYR A CA 1
ATOM 585 C C . TYR A 1 74 ? 6.904 7.203 8.225 1.00 92.06 74 TYR A C 1
ATOM 587 O O . TYR A 1 74 ? 7.225 6.042 7.989 1.00 92.06 74 TYR A O 1
ATOM 595 N N . LYS A 1 75 ? 7.787 8.204 8.195 1.00 90.19 75 LYS A N 1
ATOM 596 C CA . LYS A 1 75 ? 9.221 8.013 7.963 1.00 90.19 75 LYS A CA 1
ATOM 597 C C . LYS A 1 75 ? 9.954 7.830 9.285 1.00 90.19 75 LYS A C 1
ATOM 599 O O . LYS A 1 75 ? 10.236 8.817 9.968 1.00 90.19 75 LYS A O 1
ATOM 604 N N . TYR A 1 76 ? 10.347 6.597 9.588 1.00 83.12 76 TYR A N 1
ATOM 605 C CA . TYR A 1 76 ? 11.252 6.312 10.707 1.00 83.12 76 TYR A CA 1
ATOM 606 C C . TYR A 1 76 ? 12.720 6.575 10.358 1.00 83.12 76 TYR A C 1
ATOM 608 O O . TYR A 1 76 ? 13.537 6.841 11.244 1.00 83.12 76 TYR A O 1
ATOM 616 N N . ALA A 1 77 ? 13.069 6.529 9.071 1.00 78.31 77 ALA A N 1
ATOM 617 C CA . ALA A 1 77 ? 14.444 6.694 8.629 1.00 78.31 77 ALA A CA 1
ATOM 618 C C . ALA A 1 77 ? 15.011 8.086 8.981 1.00 78.31 77 ALA A C 1
ATOM 620 O O . ALA A 1 77 ? 14.394 9.125 8.720 1.00 78.31 77 ALA A O 1
ATOM 621 N N . GLY A 1 78 ? 16.226 8.115 9.537 1.00 78.06 78 GLY A N 1
ATOM 622 C CA . GLY A 1 78 ? 16.958 9.358 9.821 1.00 78.06 78 GLY A CA 1
ATOM 623 C C . GLY A 1 78 ? 17.557 10.028 8.576 1.00 78.06 78 GLY A C 1
ATOM 624 O O . GLY A 1 78 ? 17.996 11.171 8.649 1.00 78.06 78 GLY A O 1
ATOM 625 N N . ASP A 1 79 ? 17.572 9.328 7.445 1.00 78.94 79 ASP A N 1
ATOM 626 C CA . ASP A 1 79 ? 18.067 9.762 6.141 1.00 78.94 79 ASP A CA 1
ATOM 627 C C . ASP A 1 79 ? 16.924 9.977 5.136 1.00 78.94 79 ASP A C 1
ATOM 629 O O . ASP A 1 79 ? 15.831 9.434 5.290 1.00 78.94 79 ASP A O 1
ATOM 633 N N . GLY A 1 80 ? 17.189 10.790 4.108 1.00 86.06 80 GLY A N 1
ATOM 634 C CA . GLY A 1 80 ? 16.271 11.064 2.997 1.00 86.06 80 GLY A CA 1
ATOM 635 C C . GLY A 1 80 ? 14.979 11.799 3.373 1.00 86.06 80 GLY A C 1
ATOM 636 O O . GLY A 1 80 ? 14.552 11.851 4.535 1.00 86.06 80 GLY A O 1
ATOM 637 N N . ASN A 1 81 ? 14.328 12.353 2.354 1.00 91.56 81 ASN A N 1
ATOM 638 C CA . ASN A 1 81 ? 12.974 12.903 2.458 1.00 91.56 81 ASN A CA 1
ATOM 639 C C . ASN A 1 81 ? 11.961 11.916 1.874 1.00 91.56 81 ASN A C 1
ATOM 641 O O . ASN A 1 81 ? 12.265 11.237 0.901 1.00 91.56 81 ASN A O 1
ATOM 645 N N . ILE A 1 82 ? 10.731 11.863 2.404 1.00 93.94 82 ILE A N 1
ATOM 646 C CA . ILE A 1 82 ? 9.685 10.962 1.870 1.00 93.94 82 ILE A CA 1
ATOM 647 C C . ILE A 1 82 ? 9.503 11.149 0.356 1.00 93.94 82 ILE A C 1
ATOM 649 O O . ILE A 1 82 ? 9.331 10.174 -0.371 1.00 93.94 82 ILE A O 1
ATOM 653 N N . THR A 1 83 ? 9.617 12.387 -0.123 1.00 95.44 83 THR A N 1
ATOM 654 C CA . THR A 1 83 ? 9.485 12.772 -1.534 1.00 95.44 83 THR A CA 1
ATOM 655 C C . THR A 1 83 ? 10.515 12.122 -2.469 1.00 95.44 83 THR A C 1
ATOM 657 O O . THR A 1 83 ? 10.301 12.079 -3.677 1.00 95.44 83 THR A O 1
ATOM 660 N N . GLU A 1 84 ? 11.620 11.596 -1.935 1.00 91.94 84 GLU A N 1
ATOM 661 C CA . GLU A 1 84 ? 12.703 10.948 -2.692 1.00 91.94 84 GLU A CA 1
ATOM 662 C C . GLU A 1 84 ? 12.498 9.428 -2.840 1.00 91.94 84 GLU A C 1
ATOM 664 O O . GLU A 1 84 ? 13.161 8.793 -3.662 1.00 91.94 84 GLU A O 1
ATOM 669 N N . SER A 1 85 ? 11.551 8.848 -2.092 1.00 90.75 85 SER A N 1
ATOM 670 C CA . SER A 1 85 ? 11.371 7.390 -1.962 1.00 90.75 85 SER A CA 1
ATOM 671 C C . SER A 1 85 ? 10.901 6.678 -3.223 1.00 90.75 85 SER A C 1
ATOM 673 O O . SER A 1 85 ? 11.018 5.453 -3.315 1.00 90.75 85 SER A O 1
ATOM 675 N N . GLN A 1 86 ? 10.317 7.426 -4.166 1.00 90.88 86 GLN A N 1
ATOM 676 C CA . GLN A 1 86 ? 9.574 6.882 -5.309 1.00 90.88 86 GLN A CA 1
ATOM 677 C C . GLN A 1 86 ? 8.466 5.908 -4.869 1.00 90.88 86 GLN A C 1
ATOM 679 O O . GLN A 1 86 ? 8.088 5.006 -5.618 1.00 90.88 86 GLN A O 1
ATOM 684 N N . ALA A 1 87 ? 7.967 6.069 -3.637 1.00 92.50 87 ALA A N 1
ATOM 685 C CA . ALA A 1 87 ? 6.985 5.169 -3.073 1.00 92.50 87 ALA A CA 1
ATOM 686 C C . ALA A 1 87 ? 5.666 5.217 -3.853 1.00 92.50 87 ALA A C 1
ATOM 688 O O . ALA A 1 87 ? 5.181 6.277 -4.264 1.00 92.50 87 ALA A O 1
ATOM 689 N N . VAL A 1 88 ? 5.073 4.041 -4.015 1.00 94.31 88 VAL A N 1
ATOM 690 C CA . VAL A 1 88 ? 3.802 3.828 -4.693 1.00 94.31 88 VAL A CA 1
ATOM 691 C C . VAL A 1 88 ? 2.878 3.092 -3.748 1.00 94.31 88 VAL A C 1
ATOM 693 O O . VAL A 1 88 ? 3.187 1.985 -3.313 1.00 94.31 88 VAL A O 1
ATOM 696 N N . LEU A 1 89 ? 1.726 3.691 -3.462 1.00 96.19 89 LEU A N 1
ATOM 697 C CA . LEU A 1 89 ? 0.638 3.014 -2.776 1.00 96.19 89 LEU A CA 1
ATOM 698 C C . LEU A 1 89 ? -0.374 2.502 -3.794 1.00 96.19 89 LEU A C 1
ATOM 700 O O . LEU A 1 89 ? -0.888 3.269 -4.610 1.00 96.19 89 LEU A O 1
ATOM 704 N N . GLN A 1 90 ? -0.724 1.228 -3.694 1.00 95.81 90 GLN A N 1
ATOM 705 C CA . GLN A 1 90 ? -1.813 0.627 -4.451 1.00 95.81 90 GLN A CA 1
ATOM 706 C C . GLN A 1 90 ? -2.908 0.170 -3.492 1.00 95.81 90 GLN A C 1
ATOM 708 O O . GLN A 1 90 ? -2.640 -0.503 -2.496 1.00 95.81 90 GLN A O 1
ATOM 713 N N . ILE A 1 91 ? -4.146 0.571 -3.776 1.00 95.81 91 ILE A N 1
ATOM 714 C CA . ILE A 1 91 ? -5.308 0.311 -2.924 1.00 95.81 91 ILE A CA 1
ATOM 715 C C . ILE A 1 91 ? -6.272 -0.595 -3.677 1.00 95.81 91 ILE A C 1
ATOM 717 O O . ILE A 1 91 ? -6.653 -0.282 -4.805 1.00 95.81 91 ILE A O 1
ATOM 721 N N . TYR A 1 92 ? -6.696 -1.687 -3.045 1.00 94.38 92 TYR A N 1
ATOM 722 C CA . TYR A 1 92 ? -7.561 -2.709 -3.629 1.00 94.38 92 TYR A CA 1
ATOM 723 C C . TYR A 1 92 ? -8.825 -2.934 -2.793 1.00 94.38 92 TYR A C 1
ATOM 725 O O . TYR A 1 92 ? -8.802 -2.932 -1.554 1.00 94.38 92 TYR A O 1
ATOM 733 N N . ASN A 1 93 ? -9.928 -3.228 -3.478 1.00 90.44 93 ASN A N 1
ATOM 734 C CA . ASN A 1 93 ? -11.114 -3.846 -2.889 1.00 90.44 93 ASN A CA 1
ATOM 735 C C . ASN A 1 93 ? -11.383 -5.216 -3.533 1.00 90.44 93 ASN A C 1
ATOM 737 O O . ASN A 1 93 ? -10.575 -5.735 -4.298 1.00 90.44 93 ASN A O 1
ATOM 741 N N . GLN A 1 94 ? -12.536 -5.804 -3.219 1.00 85.19 94 GLN A N 1
ATOM 742 C CA . GLN A 1 94 ? -12.966 -7.092 -3.770 1.00 85.19 94 GLN A CA 1
ATOM 743 C C . GLN A 1 94 ? -13.120 -7.109 -5.303 1.00 85.19 94 GLN A C 1
ATOM 745 O O . GLN A 1 94 ? -13.084 -8.177 -5.900 1.00 85.19 94 GLN A O 1
ATOM 750 N N . ASN A 1 95 ? -13.270 -5.942 -5.937 1.00 82.00 95 ASN A N 1
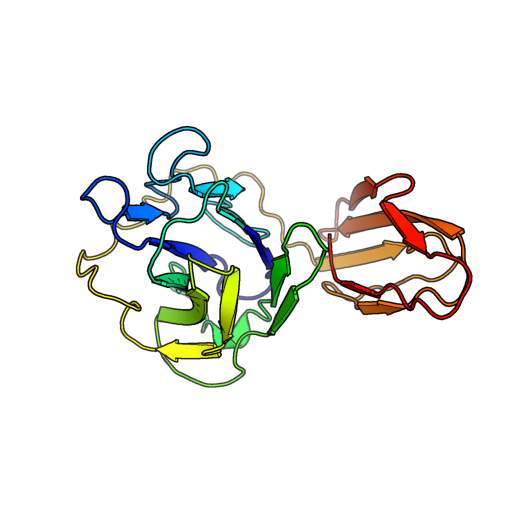ATOM 751 C CA . ASN A 1 95 ? -13.385 -5.790 -7.388 1.00 82.00 95 ASN A CA 1
ATOM 752 C C . ASN A 1 95 ? -12.025 -5.517 -8.063 1.00 82.00 95 ASN A C 1
ATOM 754 O O . ASN A 1 95 ? -11.984 -5.324 -9.276 1.00 82.00 95 ASN A O 1
ATOM 758 N N . GLY A 1 96 ? -10.925 -5.490 -7.302 1.00 80.81 96 GLY A N 1
ATOM 759 C CA . GLY A 1 96 ? -9.573 -5.252 -7.806 1.00 80.81 96 GLY A CA 1
ATOM 760 C C . GLY A 1 96 ? -8.995 -3.899 -7.388 1.00 80.81 96 GLY A C 1
ATOM 761 O O . GLY A 1 96 ? -9.339 -3.349 -6.338 1.00 80.81 96 GLY A O 1
ATOM 762 N N . LEU A 1 97 ? -8.060 -3.388 -8.193 1.00 85.88 97 LEU A N 1
ATOM 763 C CA . LEU A 1 97 ? -7.389 -2.112 -7.946 1.00 85.88 97 LEU A CA 1
ATOM 764 C C . LEU A 1 97 ? -8.396 -0.957 -7.985 1.00 85.88 97 LEU A C 1
ATOM 766 O O . LEU A 1 97 ? -9.117 -0.778 -8.962 1.00 85.88 97 LEU A O 1
ATOM 770 N N . MET A 1 98 ? -8.379 -0.131 -6.946 1.00 89.69 98 MET A N 1
ATOM 771 C CA . MET A 1 98 ? -9.144 1.110 -6.866 1.00 89.69 98 MET A CA 1
ATOM 772 C C . MET A 1 98 ? -8.304 2.332 -7.223 1.00 89.69 98 MET A C 1
ATOM 774 O O . MET A 1 98 ? -8.770 3.203 -7.950 1.00 89.69 98 MET A O 1
ATOM 778 N N . GLN A 1 99 ? -7.088 2.421 -6.680 1.00 93.75 99 GLN A N 1
ATOM 779 C CA . GLN A 1 99 ? -6.251 3.609 -6.806 1.00 93.75 99 GLN A CA 1
ATOM 780 C C . GLN A 1 99 ? -4.770 3.239 -6.782 1.00 93.75 99 GLN A C 1
ATOM 782 O O . GLN A 1 99 ? -4.346 2.390 -6.002 1.00 93.75 99 GLN A O 1
ATOM 787 N N . THR A 1 100 ? -3.986 3.940 -7.599 1.00 95.19 100 THR A N 1
ATOM 788 C CA . THR A 1 100 ? -2.530 4.048 -7.444 1.00 95.19 100 THR A CA 1
ATOM 789 C C . THR A 1 100 ? -2.197 5.479 -7.028 1.00 95.19 100 THR A C 1
ATOM 791 O O . THR A 1 100 ? -2.649 6.422 -7.683 1.00 95.19 100 THR A O 1
ATOM 794 N N . VAL A 1 101 ? -1.445 5.659 -5.943 1.00 97.00 101 VAL A N 1
ATOM 795 C CA . VAL A 1 101 ? -0.990 6.967 -5.455 1.00 97.00 101 VAL A CA 1
ATOM 796 C C . VAL A 1 101 ? 0.532 6.981 -5.439 1.00 97.00 101 VAL A C 1
ATOM 798 O O . VAL A 1 101 ? 1.161 6.176 -4.759 1.00 97.00 101 VAL A O 1
ATOM 801 N N . GLN A 1 102 ? 1.115 7.893 -6.211 1.00 96.62 102 GLN A N 1
ATOM 802 C CA . GLN A 1 102 ? 2.549 8.166 -6.191 1.00 96.62 102 GLN A CA 1
ATOM 803 C C . GLN A 1 102 ? 2.852 9.152 -5.067 1.00 96.62 102 GLN A C 1
ATOM 805 O O . GLN A 1 102 ? 2.098 10.116 -4.880 1.00 96.62 102 GLN A O 1
ATOM 810 N N . VAL A 1 103 ? 3.957 8.926 -4.358 1.00 96.94 103 VAL A N 1
ATOM 811 C CA . VAL A 1 103 ? 4.454 9.863 -3.351 1.00 96.94 103 VAL A CA 1
ATOM 812 C C . VAL A 1 103 ? 4.605 11.274 -3.946 1.00 96.94 103 VAL A C 1
ATOM 814 O O . VAL A 1 103 ? 5.024 11.411 -5.101 1.00 96.94 103 VAL A O 1
ATOM 817 N N . PRO A 1 104 ? 4.260 12.345 -3.208 1.00 97.62 104 PRO A N 1
ATOM 818 C CA . PRO A 1 104 ? 4.453 13.707 -3.685 1.00 97.62 104 PRO A CA 1
ATOM 819 C C . PRO A 1 104 ? 5.919 13.994 -4.008 1.00 97.62 104 PRO A C 1
ATOM 821 O O . PRO A 1 104 ? 6.818 13.595 -3.276 1.00 97.62 104 PRO A O 1
ATOM 824 N N . THR A 1 105 ? 6.166 14.773 -5.060 1.00 95.06 105 THR A N 1
ATOM 825 C CA . THR A 1 105 ? 7.521 15.215 -5.436 1.00 95.06 105 THR A CA 1
ATOM 826 C C . THR A 1 105 ? 7.987 16.448 -4.654 1.00 95.06 105 THR A C 1
ATOM 828 O O . THR A 1 105 ? 9.077 16.961 -4.892 1.00 95.06 105 THR A O 1
ATOM 831 N N . SER A 1 106 ? 7.153 16.971 -3.752 1.00 94.75 106 SER A N 1
ATOM 832 C CA . SER A 1 106 ? 7.418 18.165 -2.945 1.00 94.75 106 SER A CA 1
ATOM 833 C C . SER A 1 106 ? 6.666 18.115 -1.618 1.00 94.75 106 SER A C 1
ATOM 835 O O . SER A 1 106 ? 5.616 17.479 -1.525 1.00 94.75 106 SER A O 1
ATOM 837 N N . GLY A 1 107 ? 7.156 18.860 -0.630 1.00 93.69 107 GLY A N 1
ATOM 838 C CA . GLY A 1 107 ? 6.579 18.955 0.709 1.00 93.69 107 GLY A CA 1
ATOM 839 C C . GLY A 1 107 ? 7.594 18.567 1.779 1.00 93.69 107 GLY A C 1
ATOM 840 O O . GLY A 1 107 ? 8.616 17.953 1.482 1.00 93.69 107 GLY A O 1
ATOM 841 N N . GLU A 1 108 ? 7.315 18.944 3.023 1.00 92.69 108 GLU A N 1
ATOM 842 C CA . GLU A 1 108 ? 8.214 18.713 4.153 1.00 92.69 108 GLU A CA 1
ATOM 843 C C . GLU A 1 108 ? 7.466 18.072 5.314 1.00 92.69 108 GLU A C 1
ATOM 845 O O . GLU A 1 108 ? 6.367 18.493 5.690 1.00 92.69 108 GLU A O 1
ATOM 850 N N . GLY A 1 109 ? 8.088 17.056 5.903 1.00 92.50 109 GLY A N 1
ATOM 851 C CA . GLY A 1 109 ? 7.585 16.406 7.097 1.00 92.50 109 GLY A CA 1
ATOM 852 C C . GLY A 1 109 ? 7.870 14.922 7.151 1.00 92.50 109 GLY A C 1
ATOM 853 O O . GLY A 1 109 ? 8.529 14.349 6.283 1.00 92.50 109 GLY A O 1
ATOM 854 N N . LEU A 1 110 ? 7.389 14.319 8.230 1.00 91.88 110 LEU A N 1
ATOM 855 C CA . LEU A 1 110 ? 7.601 12.908 8.532 1.00 91.88 110 LEU A CA 1
ATOM 856 C C . LEU A 1 110 ? 6.405 12.036 8.152 1.00 91.88 110 LEU A C 1
ATOM 858 O O . LEU A 1 110 ? 6.498 10.819 8.267 1.00 91.88 110 LEU A O 1
ATOM 862 N N . TYR A 1 111 ? 5.304 12.640 7.702 1.00 94.12 111 TYR A N 1
ATOM 863 C CA . TYR A 1 111 ? 4.066 11.936 7.402 1.00 94.12 111 TYR A CA 1
ATOM 864 C C . TYR A 1 111 ? 3.649 12.188 5.963 1.00 94.12 111 TYR A C 1
ATOM 866 O O . TYR A 1 111 ? 3.510 13.339 5.549 1.00 94.12 111 TYR A O 1
ATOM 874 N N . TRP A 1 112 ? 3.384 11.117 5.226 1.00 96.88 112 TRP A N 1
ATOM 875 C CA . TRP A 1 112 ? 2.658 11.168 3.965 1.00 96.88 112 TRP A CA 1
ATOM 876 C C . TRP A 1 112 ? 1.216 10.747 4.219 1.00 96.88 112 TRP A C 1
ATOM 878 O O . TRP A 1 112 ? 0.908 9.563 4.347 1.00 96.88 112 TRP A O 1
ATOM 888 N N . TYR A 1 113 ? 0.325 11.732 4.327 1.00 97.31 113 TYR A N 1
ATOM 889 C CA . TYR A 1 113 ? -1.102 11.480 4.464 1.00 97.31 113 TYR A CA 1
ATOM 890 C C . TYR A 1 113 ? -1.685 11.135 3.098 1.00 97.31 113 TYR A C 1
ATOM 892 O O . TYR A 1 113 ? -1.775 11.993 2.214 1.00 97.31 113 TYR A O 1
ATOM 900 N N . VAL A 1 114 ? -2.057 9.868 2.917 1.00 98.31 114 VAL A N 1
ATOM 901 C CA . VAL A 1 114 ? -2.447 9.372 1.598 1.00 98.31 114 VAL A CA 1
ATOM 902 C C . VAL A 1 114 ? -3.932 9.522 1.364 1.00 98.31 114 VAL A C 1
ATOM 904 O O . VAL A 1 114 ? -4.328 10.196 0.412 1.00 98.31 114 VAL A O 1
ATOM 907 N N . CYS A 1 115 ? -4.756 8.898 2.204 1.00 98.31 115 CYS A N 1
ATOM 908 C CA . CYS A 1 115 ? -6.191 8.871 1.986 1.00 98.31 115 CYS A CA 1
ATOM 909 C C . CYS A 1 115 ? -6.990 8.604 3.256 1.00 98.31 115 CYS A C 1
ATOM 911 O O . CYS A 1 115 ? 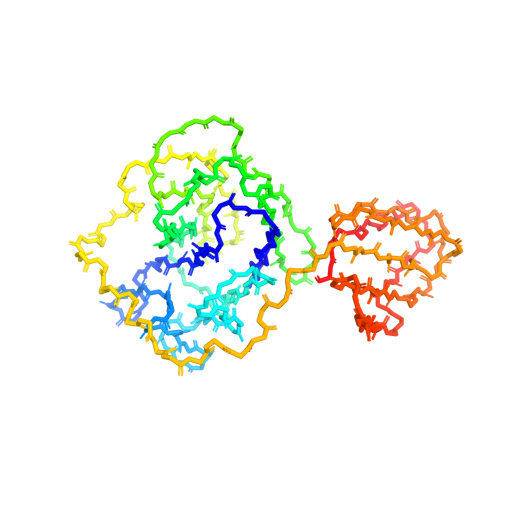-6.517 7.966 4.198 1.00 98.31 115 CYS A O 1
ATOM 913 N N . ASP A 1 116 ? -8.249 9.013 3.195 1.00 98.38 116 ASP A N 1
ATOM 914 C CA . ASP A 1 116 ? -9.298 8.513 4.066 1.00 98.38 116 ASP A CA 1
ATOM 915 C C . ASP A 1 116 ? -10.126 7.444 3.358 1.00 98.38 116 ASP A C 1
ATOM 917 O O . ASP A 1 116 ? -10.361 7.527 2.150 1.00 98.38 116 ASP A O 1
ATOM 921 N N . VAL A 1 117 ? -10.622 6.480 4.131 1.00 98.31 117 VAL A N 1
ATOM 922 C CA . VAL A 1 117 ? -11.647 5.525 3.711 1.00 98.31 117 VAL A CA 1
ATOM 923 C C . VAL A 1 117 ? -12.902 5.764 4.531 1.00 98.31 117 VAL A C 1
ATOM 925 O O . VAL A 1 117 ? -12.874 5.699 5.762 1.00 98.31 117 VAL A O 1
ATOM 928 N N . ASN A 1 118 ? -14.019 5.997 3.852 1.00 98.31 118 ASN A N 1
ATOM 929 C CA . ASN A 1 118 ? -15.328 5.969 4.484 1.00 98.31 118 ASN A CA 1
ATOM 930 C C . ASN A 1 118 ? -15.697 4.512 4.799 1.00 98.31 118 ASN A C 1
ATOM 932 O O . ASN A 1 118 ? -15.851 3.691 3.899 1.00 98.31 118 ASN A O 1
ATOM 936 N N . GLY A 1 119 ? -15.829 4.182 6.079 1.00 97.75 119 GLY A N 1
ATOM 937 C CA . GLY A 1 119 ? -16.072 2.822 6.545 1.00 97.75 119 GLY A CA 1
ATOM 938 C C . GLY A 1 119 ? -17.470 2.272 6.249 1.00 97.75 119 GLY A C 1
ATOM 939 O O . GLY A 1 119 ? -17.653 1.060 6.257 1.00 97.75 119 GLY A O 1
ATOM 940 N N . SER A 1 120 ? -18.442 3.122 5.911 1.00 97.50 120 SER A N 1
ATOM 941 C CA . SER A 1 120 ? -19.798 2.680 5.553 1.00 97.50 120 SER A CA 1
ATOM 942 C C . SER A 1 120 ? -19.896 2.182 4.110 1.00 97.50 120 SER A C 1
ATOM 944 O O . SER A 1 120 ? -20.767 1.379 3.785 1.00 97.50 120 SER A O 1
ATOM 946 N N . ASN A 1 121 ? -19.045 2.688 3.212 1.00 95.75 121 ASN A N 1
ATOM 947 C CA . ASN A 1 121 ? -19.160 2.417 1.774 1.00 95.75 121 ASN A CA 1
ATOM 948 C C . ASN A 1 121 ? -17.825 2.135 1.060 1.00 95.75 121 ASN A C 1
ATOM 950 O O . ASN A 1 121 ? -17.818 1.884 -0.145 1.00 95.75 121 ASN A O 1
ATOM 954 N N . GLY A 1 122 ? -16.698 2.174 1.772 1.00 95.75 122 GLY A N 1
ATOM 955 C CA . GLY A 1 122 ? -15.360 1.968 1.221 1.00 95.75 122 GLY A CA 1
ATOM 956 C C . GLY A 1 122 ? -14.884 3.072 0.271 1.00 95.75 122 GLY A C 1
ATOM 957 O O . GLY A 1 122 ? -13.909 2.863 -0.449 1.00 95.75 122 GLY A O 1
ATOM 958 N N . GLN A 1 123 ? -15.558 4.225 0.212 1.00 97.50 123 GLN A N 1
ATOM 959 C CA . GLN A 1 123 ? -15.165 5.325 -0.668 1.00 97.50 123 GLN A CA 1
ATOM 960 C C . GLN A 1 123 ? -13.849 5.950 -0.195 1.00 97.50 123 GLN A C 1
ATOM 962 O O . GLN A 1 123 ? -13.677 6.228 0.992 1.00 97.50 123 GLN A O 1
ATOM 967 N N . LEU A 1 124 ? -12.940 6.193 -1.141 1.00 98.19 124 LEU A N 1
ATOM 968 C CA . LEU A 1 124 ? -11.654 6.836 -0.892 1.00 98.19 124 LEU A CA 1
ATOM 969 C C . LEU A 1 124 ? -11.752 8.355 -1.071 1.00 98.19 124 LEU A C 1
ATOM 971 O O . LEU A 1 124 ? -12.274 8.827 -2.082 1.00 98.19 124 LEU A O 1
ATOM 975 N N . THR A 1 125 ? -11.151 9.099 -0.147 1.00 98.44 125 THR A N 1
ATOM 976 C CA . THR A 1 125 ? -10.787 10.512 -0.325 1.00 98.44 125 THR A CA 1
ATOM 977 C C . THR A 1 125 ? -9.267 10.589 -0.355 1.00 98.44 125 THR A C 1
ATOM 979 O O . THR A 1 125 ? -8.620 10.322 0.656 1.00 98.44 125 THR A O 1
ATOM 982 N N . ILE A 1 126 ? -8.680 10.926 -1.504 1.00 98.38 126 ILE A N 1
ATOM 983 C CA . ILE A 1 126 ? -7.223 11.036 -1.652 1.00 98.38 126 ILE A CA 1
ATOM 984 C C . ILE A 1 126 ? -6.763 12.429 -1.212 1.00 98.38 126 ILE A C 1
ATOM 986 O O . ILE A 1 126 ? -7.223 13.430 -1.757 1.00 98.38 126 ILE A O 1
ATOM 990 N N . HIS A 1 127 ? -5.837 12.474 -0.255 1.00 97.94 127 HIS A N 1
ATOM 991 C CA . HIS A 1 127 ? -5.194 13.698 0.238 1.00 97.94 127 HIS A CA 1
ATOM 992 C C . HIS A 1 127 ? -3.833 13.925 -0.424 1.00 97.94 127 HIS A C 1
ATOM 994 O O . HIS A 1 127 ? -3.555 15.021 -0.900 1.00 97.94 127 HIS A O 1
ATOM 1000 N N . ASN A 1 128 ? -3.008 12.875 -0.483 1.00 97.81 128 ASN A N 1
ATOM 1001 C CA . ASN A 1 128 ? -1.667 12.855 -1.073 1.00 97.81 128 ASN A CA 1
ATOM 1002 C C . ASN A 1 128 ? -0.767 14.051 -0.688 1.00 97.81 128 ASN A C 1
ATOM 1004 O O . ASN A 1 128 ? -0.261 14.767 -1.552 1.00 97.81 128 ASN A O 1
ATOM 1008 N N . VAL A 1 129 ? -0.565 14.270 0.613 1.00 97.31 129 VAL A N 1
ATOM 1009 C CA . VAL A 1 129 ? 0.187 15.424 1.136 1.00 97.31 129 VAL A CA 1
ATOM 1010 C C . VAL A 1 129 ? 1.279 14.996 2.114 1.00 97.31 129 VAL A C 1
ATOM 1012 O O . VAL A 1 129 ? 1.073 14.101 2.934 1.00 97.31 129 VAL A O 1
ATOM 1015 N N . ILE A 1 130 ? 2.446 15.645 2.035 1.00 97.31 130 ILE A N 1
ATOM 1016 C CA . ILE A 1 130 ? 3.496 15.533 3.055 1.00 97.31 130 ILE A CA 1
ATOM 1017 C C . ILE A 1 130 ? 3.259 16.595 4.128 1.00 97.31 130 ILE A C 1
ATOM 1019 O O . ILE A 1 130 ? 3.086 17.771 3.807 1.00 97.31 130 ILE A O 1
ATOM 1023 N N . GLN A 1 131 ? 3.258 16.186 5.395 1.00 94.62 131 GLN A N 1
ATOM 1024 C CA . GLN A 1 131 ? 2.993 17.071 6.526 1.00 94.62 131 GLN A CA 1
ATOM 1025 C C . GLN A 1 131 ? 3.835 16.725 7.760 1.00 94.62 131 GLN A C 1
ATOM 1027 O O . GLN A 1 131 ? 4.334 15.611 7.926 1.00 94.62 131 GLN A O 1
ATOM 1032 N N . GLN A 1 132 ? 3.983 17.707 8.651 1.00 90.62 132 GLN A N 1
ATOM 1033 C CA . GLN A 1 132 ? 4.807 17.601 9.862 1.00 90.62 132 GLN A CA 1
ATOM 1034 C C . GLN A 1 132 ? 4.131 16.843 11.013 1.00 90.62 132 GLN A C 1
ATOM 1036 O O . GLN A 1 132 ? 4.816 16.339 11.897 1.00 90.62 132 GLN A O 1
ATOM 1041 N N . SER A 1 133 ? 2.801 16.747 11.001 1.00 88.25 133 SER A N 1
ATOM 1042 C CA . SER A 1 133 ? 2.008 16.130 12.070 1.00 88.25 133 SER A CA 1
ATOM 1043 C C . SER A 1 133 ? 1.266 14.900 11.560 1.00 88.25 133 SER A C 1
ATOM 1045 O O . SER A 1 133 ? 0.815 14.884 10.416 1.00 88.25 133 SER A O 1
ATOM 1047 N N . ALA A 1 134 ? 1.081 13.892 12.412 1.00 87.50 134 ALA A N 1
ATOM 1048 C CA . ALA A 1 134 ? 0.267 12.730 12.074 1.00 87.50 134 ALA A CA 1
ATOM 1049 C C . ALA A 1 134 ? -1.185 13.142 11.746 1.00 87.50 134 ALA A C 1
ATOM 1051 O O . ALA A 1 134 ? -1.723 14.048 12.394 1.00 87.50 134 ALA A O 1
ATOM 1052 N N . PRO A 1 135 ? -1.844 12.494 10.769 1.00 87.94 135 PRO A N 1
ATOM 1053 C CA . PRO A 1 135 ? -3.285 12.628 10.581 1.00 87.94 135 PRO A CA 1
ATOM 1054 C C . PRO A 1 135 ? -4.056 12.125 11.807 1.00 87.94 135 PRO A C 1
ATOM 1056 O O . PRO A 1 135 ? -3.736 11.081 12.372 1.00 87.94 135 PRO A O 1
ATOM 1059 N N . GLY A 1 136 ? -5.113 12.838 12.199 1.00 78.69 136 GLY A N 1
ATOM 1060 C CA . GLY A 1 136 ? -5.976 12.437 13.312 1.00 78.69 136 GLY A CA 1
ATOM 1061 C C . GLY A 1 136 ? -5.499 12.913 14.690 1.00 78.69 136 GLY A C 1
ATOM 1062 O O . GLY A 1 136 ? -4.715 13.851 14.816 1.00 78.69 136 GLY A O 1
ATOM 1063 N N . LYS A 1 137 ? -6.066 12.325 15.752 1.00 64.56 137 LYS A N 1
ATOM 1064 C CA . LYS A 1 137 ? -5.876 12.777 17.147 1.00 64.56 137 LYS A CA 1
ATOM 1065 C C . LYS A 1 137 ? -4.864 11.959 17.954 1.00 64.56 137 LYS A C 1
ATOM 1067 O O . LYS A 1 137 ? -4.654 12.281 19.123 1.00 64.56 137 LYS A O 1
ATOM 1072 N N . PHE A 1 138 ? -4.243 10.933 17.373 1.00 64.12 138 PHE A N 1
ATOM 1073 C CA . PHE A 1 138 ? -3.203 10.176 18.067 1.00 64.12 138 PHE A CA 1
ATOM 1074 C C . PHE A 1 138 ? -1.968 11.071 18.248 1.00 64.12 138 PHE A C 1
ATOM 1076 O O . PHE A 1 138 ? -1.315 11.468 17.287 1.00 64.12 138 PHE A O 1
ATOM 1083 N N . LYS A 1 139 ? -1.717 11.456 19.504 1.00 50.25 139 LYS A N 1
ATOM 1084 C CA . LYS A 1 139 ? -0.653 12.370 19.949 1.00 50.25 139 LYS A CA 1
ATOM 1085 C C . LYS A 1 139 ? 0.444 11.649 20.734 1.00 50.25 139 LYS A C 1
ATOM 1087 O O . LYS A 1 139 ? 1.171 12.295 21.486 1.00 50.25 139 LYS A O 1
ATOM 1092 N N . ASP A 1 140 ? 0.566 10.336 20.594 1.00 49.22 140 ASP A N 1
ATOM 1093 C CA . ASP A 1 140 ? 1.659 9.642 21.259 1.00 49.22 140 ASP A CA 1
ATOM 1094 C C . ASP A 1 140 ? 2.960 9.912 20.494 1.00 49.22 140 ASP A C 1
ATOM 1096 O O . ASP A 1 140 ? 2.982 9.780 19.266 1.00 49.22 140 ASP A O 1
ATOM 1100 N N . PRO A 1 141 ? 4.052 10.319 21.171 1.00 55.06 141 PRO A N 1
ATOM 1101 C CA . PRO A 1 141 ? 5.365 10.266 20.555 1.00 55.06 141 PRO A CA 1
ATOM 1102 C C . PRO A 1 141 ? 5.613 8.803 20.185 1.00 55.06 141 PRO A C 1
ATOM 1104 O O . PRO A 1 141 ? 5.677 7.944 21.065 1.00 55.06 141 PRO A O 1
ATOM 1107 N N . PHE A 1 142 ? 5.665 8.520 18.882 1.00 65.50 142 PHE A N 1
ATOM 1108 C CA . PHE A 1 142 ? 5.828 7.166 18.366 1.00 65.50 142 PHE A CA 1
ATOM 1109 C C . PHE A 1 142 ? 7.006 6.487 19.067 1.00 65.50 142 PHE A C 1
ATOM 1111 O O . PHE A 1 142 ? 8.089 7.083 19.118 1.00 65.50 142 PHE A O 1
ATOM 1118 N N . PRO A 1 143 ? 6.822 5.278 19.632 1.00 55.34 143 PRO A N 1
ATOM 1119 C CA . PRO A 1 143 ? 7.915 4.591 20.290 1.00 55.34 143 PRO A CA 1
ATOM 1120 C C . PRO A 1 143 ? 9.046 4.428 19.266 1.00 55.34 143 PRO A C 1
ATOM 1122 O O . PRO A 1 143 ? 8.774 4.031 18.124 1.00 55.34 143 PRO A O 1
ATOM 1125 N N . PRO A 1 144 ? 10.296 4.776 19.621 1.00 57.50 144 PRO A N 1
ATOM 1126 C CA . PRO A 1 144 ? 11.420 4.584 18.721 1.00 57.50 144 PRO A CA 1
ATOM 1127 C C . PRO A 1 144 ? 11.444 3.118 18.288 1.00 57.50 144 PRO A C 1
ATOM 1129 O O . PRO A 1 144 ? 11.366 2.239 19.149 1.00 57.50 144 PRO A O 1
ATOM 1132 N N . LYS A 1 145 ? 11.567 2.850 16.979 1.00 66.94 145 LYS A N 1
ATOM 1133 C CA . LYS A 1 145 ? 11.935 1.513 16.504 1.00 66.94 145 LYS A CA 1
ATOM 1134 C C . LYS A 1 145 ? 13.261 1.185 17.185 1.00 66.94 145 LYS A C 1
ATOM 1136 O O . LYS A 1 145 ? 14.301 1.755 16.850 1.00 66.94 145 LYS A O 1
ATOM 1141 N N . THR A 1 146 ? 13.237 0.334 18.212 1.00 53.78 146 THR A N 1
ATOM 1142 C CA . THR A 1 146 ? 14.484 -0.253 18.695 1.00 53.78 146 THR A CA 1
ATOM 1143 C C . THR A 1 146 ? 15.004 -1.032 17.504 1.00 53.78 146 THR A C 1
ATOM 1145 O O . THR A 1 146 ? 14.288 -1.877 16.976 1.00 53.78 146 THR A O 1
ATOM 1148 N N . GLN A 1 147 ? 16.200 -0.688 17.020 1.00 52.09 147 GLN A N 1
ATOM 1149 C CA . GLN A 1 147 ? 16.888 -1.498 16.022 1.00 52.09 147 GLN A CA 1
ATOM 1150 C C . GLN A 1 147 ? 17.133 -2.859 16.675 1.00 52.09 147 GLN A C 1
ATOM 1152 O O . GLN A 1 147 ? 18.155 -3.087 17.321 1.00 52.09 147 GLN A O 1
ATOM 1157 N N . GLY A 1 148 ? 16.138 -3.741 16.605 1.00 44.25 148 GLY A N 1
ATOM 1158 C CA . GLY A 1 148 ? 16.299 -5.142 16.901 1.00 44.25 148 GLY A CA 1
ATOM 1159 C C . GLY A 1 148 ? 17.306 -5.622 15.883 1.00 44.25 148 GLY A C 1
ATOM 1160 O O . GLY A 1 148 ? 16.992 -5.702 14.700 1.00 44.25 148 GLY A O 1
ATOM 1161 N N . ASN A 1 149 ? 18.542 -5.821 16.334 1.00 42.03 149 ASN A N 1
ATOM 1162 C CA . ASN A 1 149 ? 19.632 -6.344 15.535 1.00 42.03 149 ASN A CA 1
ATOM 1163 C C . ASN A 1 149 ? 19.190 -7.645 14.861 1.00 42.03 149 ASN A C 1
ATOM 1165 O O . ASN A 1 149 ? 19.305 -8.720 15.435 1.00 42.03 149 ASN A O 1
ATOM 1169 N N . ASN A 1 150 ? 18.700 -7.523 13.637 1.00 42.84 150 ASN A N 1
ATOM 1170 C CA . ASN A 1 150 ? 18.792 -8.510 12.582 1.00 42.84 150 ASN A CA 1
ATOM 1171 C C . ASN A 1 150 ? 18.913 -7.729 11.277 1.00 42.84 150 ASN A C 1
ATOM 1173 O O . ASN A 1 150 ? 18.051 -7.751 10.405 1.00 42.84 150 ASN A O 1
ATOM 1177 N N . LEU A 1 151 ? 20.058 -7.051 11.155 1.00 47.09 151 LEU A N 1
ATOM 1178 C CA . LEU A 1 151 ? 20.705 -6.774 9.877 1.00 47.09 151 LEU A CA 1
ATOM 1179 C C . LEU A 1 151 ? 21.048 -8.117 9.221 1.00 47.09 151 LEU A C 1
ATOM 1181 O O . LEU A 1 151 ? 22.203 -8.530 9.156 1.00 47.09 151 LEU A O 1
ATOM 1185 N N . LEU A 1 152 ? 20.021 -8.829 8.781 1.00 42.25 152 LEU A N 1
ATOM 1186 C CA . LEU A 1 152 ? 20.141 -9.960 7.896 1.00 42.25 152 LEU A CA 1
ATOM 1187 C C . LEU A 1 152 ? 19.333 -9.605 6.646 1.00 42.25 152 LEU A C 1
ATOM 1189 O O . LEU A 1 152 ? 18.171 -9.954 6.490 1.00 42.25 152 LEU A O 1
ATOM 1193 N N . ASN A 1 153 ? 20.043 -8.968 5.714 1.00 44.50 153 ASN A N 1
ATOM 1194 C CA . ASN A 1 153 ? 19.881 -9.220 4.283 1.00 44.50 153 ASN A CA 1
ATOM 1195 C C . ASN A 1 153 ? 18.793 -8.442 3.531 1.00 44.50 153 ASN A C 1
ATOM 1197 O O . ASN A 1 153 ? 18.396 -8.921 2.468 1.00 44.50 153 ASN A O 1
ATOM 1201 N N . SER A 1 154 ? 18.366 -7.244 3.948 1.00 49.75 154 SER A N 1
ATOM 1202 C CA . SER A 1 154 ? 17.641 -6.350 3.023 1.00 49.75 154 SER A CA 1
ATOM 1203 C C . SER A 1 154 ? 18.619 -5.827 1.958 1.00 49.75 154 SER A C 1
ATOM 1205 O O . SER A 1 154 ? 19.054 -4.674 1.973 1.00 49.75 154 SER A O 1
ATOM 1207 N N . LYS A 1 155 ? 19.076 -6.712 1.072 1.00 57.00 155 LYS A N 1
ATOM 1208 C CA . LYS A 1 155 ? 19.833 -6.320 -0.104 1.00 57.00 155 LYS A CA 1
ATOM 1209 C C . LYS A 1 155 ? 18.891 -5.500 -0.976 1.00 57.00 155 LYS A C 1
ATOM 1211 O O . LYS A 1 155 ? 17.773 -5.926 -1.251 1.00 57.00 155 LYS A O 1
ATOM 1216 N N . ASN A 1 156 ? 19.346 -4.316 -1.369 1.00 66.69 156 ASN A N 1
ATOM 1217 C CA . ASN A 1 156 ? 18.571 -3.413 -2.207 1.00 66.69 156 ASN A CA 1
ATOM 1218 C C . ASN A 1 156 ? 18.176 -4.151 -3.484 1.00 66.69 156 ASN A C 1
ATOM 1220 O O . ASN A 1 156 ? 19.053 -4.566 -4.244 1.00 66.69 156 ASN A O 1
ATOM 1224 N N . ILE A 1 157 ? 16.877 -4.312 -3.725 1.00 74.62 157 ILE A N 1
ATOM 1225 C CA . ILE A 1 157 ? 16.410 -4.738 -5.039 1.00 74.62 157 ILE A CA 1
ATOM 1226 C C . ILE A 1 157 ? 16.746 -3.608 -6.009 1.00 74.62 157 ILE A C 1
ATOM 1228 O O . ILE A 1 157 ? 16.336 -2.466 -5.828 1.00 74.62 157 ILE A O 1
ATOM 1232 N N . THR A 1 158 ? 17.546 -3.929 -7.015 1.00 81.88 158 THR A N 1
ATOM 1233 C CA . THR A 1 158 ? 18.049 -2.985 -8.019 1.00 81.88 158 THR A CA 1
ATOM 1234 C C . THR A 1 158 ? 17.473 -3.250 -9.404 1.00 81.88 158 THR A C 1
ATOM 1236 O O . THR A 1 158 ? 17.709 -2.473 -10.327 1.00 81.88 158 THR A O 1
ATOM 1239 N N . SER A 1 159 ? 16.730 -4.346 -9.576 1.00 85.50 159 SER A N 1
ATOM 1240 C CA . SER A 1 159 ? 16.176 -4.749 -10.866 1.00 85.50 159 SER A CA 1
ATOM 1241 C C . SER A 1 159 ? 14.853 -5.489 -10.717 1.00 85.50 159 SER A C 1
ATOM 1243 O O . SER A 1 159 ? 14.657 -6.260 -9.775 1.00 85.50 159 SER A O 1
ATOM 1245 N N . TRP A 1 160 ? 13.974 -5.266 -11.693 1.00 89.69 160 TRP A N 1
ATOM 1246 C CA . TRP A 1 160 ? 12.674 -5.910 -11.836 1.00 89.69 160 TRP A CA 1
ATOM 1247 C C . TRP A 1 160 ? 12.539 -6.426 -13.264 1.00 89.69 160 TRP A C 1
ATOM 1249 O O . TRP A 1 160 ? 13.004 -5.785 -14.209 1.00 89.69 160 TRP A O 1
ATOM 1259 N N . LEU A 1 161 ? 11.892 -7.572 -13.422 1.00 94.44 161 LEU A N 1
ATOM 1260 C CA . LEU A 1 161 ? 11.456 -8.098 -14.705 1.00 94.44 161 LEU A CA 1
ATOM 1261 C C . LEU A 1 161 ? 10.066 -8.699 -14.539 1.00 94.44 161 LEU A C 1
ATOM 1263 O O . LEU A 1 161 ? 9.884 -9.768 -13.959 1.00 94.44 161 LEU A O 1
ATOM 1267 N N . TRP A 1 162 ? 9.092 -7.990 -15.080 1.00 94.88 162 TRP A N 1
ATOM 1268 C CA . TRP A 1 162 ? 7.718 -8.431 -15.200 1.00 94.88 162 TRP A CA 1
ATOM 1269 C C . TRP A 1 162 ? 7.534 -9.206 -16.493 1.00 94.88 162 TRP A C 1
ATOM 1271 O O . TRP A 1 162 ? 7.949 -8.740 -17.554 1.00 94.88 162 TRP A O 1
ATOM 1281 N N . ASN A 1 163 ? 6.860 -10.348 -16.409 1.00 96.38 163 ASN A N 1
ATOM 1282 C CA . ASN A 1 163 ? 6.276 -11.047 -17.545 1.00 96.38 163 ASN A CA 1
ATOM 1283 C C . ASN A 1 163 ? 4.766 -11.120 -17.325 1.00 96.38 163 ASN A C 1
ATOM 1285 O O . ASN A 1 163 ? 4.303 -11.675 -16.326 1.00 96.38 163 ASN A O 1
ATOM 1289 N N . PHE A 1 164 ? 4.010 -10.537 -18.252 1.00 94.12 164 PHE A N 1
ATOM 1290 C CA . PHE A 1 164 ? 2.559 -10.424 -18.138 1.00 94.12 164 PHE A CA 1
ATOM 1291 C C . PHE A 1 164 ? 1.819 -11.671 -18.647 1.00 94.12 164 PHE A C 1
ATOM 1293 O O . PHE A 1 164 ? 0.611 -11.779 -18.489 1.00 94.12 164 PHE A O 1
ATOM 1300 N N . GLY A 1 165 ? 2.520 -12.642 -19.237 1.00 94.56 165 GLY A N 1
ATOM 1301 C CA . GLY A 1 165 ? 1.916 -13.888 -19.720 1.00 94.56 165 GLY A CA 1
ATOM 1302 C C . GLY A 1 165 ? 1.207 -13.772 -21.073 1.00 94.56 165 GLY A C 1
ATOM 1303 O O . GLY A 1 165 ? 0.702 -14.772 -21.574 1.00 94.56 165 GLY A O 1
ATOM 1304 N N . ASP A 1 166 ? 1.193 -12.586 -21.685 1.00 93.88 166 ASP A N 1
ATOM 1305 C CA . ASP A 1 166 ? 0.684 -12.323 -23.041 1.00 93.88 166 ASP A CA 1
ATOM 1306 C C . ASP A 1 166 ? 1.805 -12.122 -24.083 1.00 93.88 166 ASP A C 1
ATOM 1308 O O . ASP A 1 166 ? 1.544 -11.781 -25.235 1.00 93.88 166 ASP A O 1
ATOM 1312 N N . GLY A 1 167 ? 3.058 -12.348 -23.674 1.00 94.88 167 GLY A N 1
ATOM 1313 C CA . GLY A 1 167 ? 4.262 -12.151 -24.483 1.00 94.88 167 GLY A CA 1
ATOM 1314 C C . GLY A 1 167 ? 4.967 -10.811 -24.253 1.00 94.88 167 GLY A C 1
ATOM 1315 O O . GLY A 1 167 ? 6.076 -10.632 -24.753 1.00 94.88 167 GLY A O 1
ATOM 1316 N N . SER A 1 168 ? 4.372 -9.891 -23.489 1.00 95.56 168 SER A N 1
ATOM 1317 C CA . SER A 1 168 ? 4.990 -8.609 -23.137 1.00 95.56 168 SER A CA 1
ATOM 1318 C C . SER A 1 168 ? 5.685 -8.632 -21.765 1.00 95.56 168 SER A C 1
ATOM 1320 O O . SER A 1 168 ? 5.379 -9.449 -20.889 1.00 95.56 168 SER A O 1
ATOM 1322 N N . THR A 1 169 ? 6.656 -7.729 -21.582 1.00 96.69 169 THR A N 1
ATOM 1323 C CA . THR A 1 169 ? 7.483 -7.624 -20.368 1.00 96.69 169 THR A CA 1
ATOM 1324 C C . THR A 1 169 ? 7.745 -6.172 -19.972 1.00 96.69 169 THR A C 1
ATOM 1326 O O . THR A 1 169 ? 7.677 -5.281 -20.818 1.00 96.69 169 THR A O 1
ATOM 1329 N N . SER A 1 170 ? 8.133 -5.928 -18.717 1.00 94.06 170 SER A N 1
ATOM 1330 C CA . SER A 1 170 ? 8.579 -4.606 -18.246 1.00 94.06 170 SER A CA 1
ATOM 1331 C C . SER A 1 170 ? 9.716 -4.707 -17.233 1.00 94.06 170 SER A C 1
ATOM 1333 O O . SER A 1 170 ? 9.753 -5.641 -16.440 1.00 94.06 170 SER A O 1
ATOM 1335 N N . THR A 1 171 ? 10.620 -3.725 -17.228 1.00 93.31 171 THR A N 1
ATOM 1336 C CA . THR A 1 171 ? 11.677 -3.586 -16.208 1.00 93.31 171 THR A CA 1
ATOM 1337 C C . THR A 1 171 ? 11.405 -2.471 -15.201 1.00 93.31 171 THR A C 1
ATOM 1339 O O . THR A 1 171 ? 12.244 -2.186 -14.348 1.00 93.31 171 THR A O 1
ATOM 1342 N N . ALA A 1 172 ? 10.255 -1.800 -15.306 1.00 84.94 172 ALA A N 1
ATOM 1343 C CA . ALA A 1 172 ? 9.843 -0.834 -14.298 1.00 84.94 172 ALA A CA 1
ATOM 1344 C C . ALA A 1 172 ? 9.527 -1.563 -12.984 1.00 84.94 172 ALA A C 1
ATOM 1346 O O . ALA A 1 172 ? 8.966 -2.657 -13.006 1.00 84.94 172 ALA A O 1
ATOM 1347 N N . GLN A 1 173 ? 9.837 -0.936 -11.848 1.00 78.19 173 GLN A N 1
ATOM 1348 C CA . GLN A 1 173 ? 9.479 -1.465 -10.530 1.00 78.19 173 GLN A CA 1
ATOM 1349 C C . GLN A 1 173 ? 7.962 -1.655 -10.397 1.00 78.19 173 GLN A C 1
ATOM 1351 O O . GLN A 1 173 ? 7.507 -2.735 -10.035 1.00 78.19 173 GLN A O 1
ATOM 1356 N N . ASN A 1 174 ? 7.190 -0.631 -10.780 1.00 74.12 174 ASN A N 1
ATOM 1357 C CA . ASN A 1 174 ? 5.729 -0.600 -10.682 1.00 74.12 174 ASN A CA 1
ATOM 1358 C C . ASN A 1 174 ? 5.090 -0.330 -12.062 1.00 74.12 174 ASN A C 1
ATOM 1360 O O . ASN A 1 174 ? 4.697 0.806 -12.341 1.00 74.12 174 ASN A O 1
ATOM 1364 N N . PRO A 1 175 ? 5.024 -1.313 -12.979 1.00 82.50 175 PRO A N 1
ATOM 1365 C CA . PRO A 1 175 ? 4.433 -1.108 -14.293 1.00 82.50 175 PRO A CA 1
ATOM 1366 C C . PRO A 1 175 ? 2.901 -1.130 -14.248 1.00 82.50 175 PRO A C 1
ATOM 1368 O O . PRO A 1 175 ? 2.285 -1.768 -13.393 1.00 82.50 175 PRO A O 1
ATOM 1371 N N . SER A 1 176 ? 2.296 -0.486 -15.244 1.00 80.62 176 SER A N 1
ATOM 1372 C CA . SER A 1 176 ? 0.897 -0.676 -15.627 1.00 80.62 176 SER A CA 1
ATOM 1373 C C . SER A 1 176 ? 0.858 -1.402 -16.970 1.00 80.62 176 SER A C 1
ATOM 1375 O O . SER A 1 176 ? 1.545 -0.979 -17.900 1.00 80.62 176 SER A O 1
ATOM 1377 N N . HIS A 1 177 ? 0.051 -2.458 -17.091 1.00 84.50 177 HIS A N 1
ATOM 1378 C CA . HIS A 1 177 ? -0.101 -3.230 -18.331 1.00 84.50 177 HIS A CA 1
ATOM 1379 C C . HIS A 1 177 ? -1.569 -3.457 -18.689 1.00 84.50 177 HIS A C 1
ATOM 1381 O O . HIS A 1 177 ? -2.375 -3.738 -17.806 1.00 84.50 177 HIS A O 1
ATOM 1387 N N . THR A 1 178 ? -1.913 -3.344 -19.976 1.00 85.81 178 THR A N 1
ATOM 1388 C CA . THR A 1 178 ? -3.280 -3.544 -20.490 1.00 85.81 178 THR A CA 1
ATOM 1389 C C . THR A 1 178 ? -3.328 -4.760 -21.404 1.00 85.81 178 THR A C 1
ATOM 1391 O O . THR A 1 1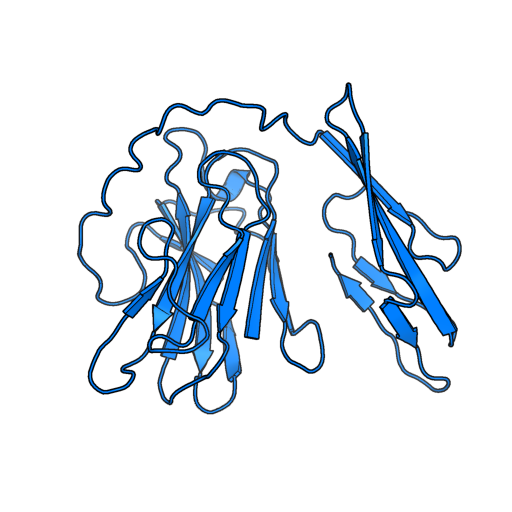78 ? -2.655 -4.796 -22.433 1.00 85.81 178 THR A O 1
ATOM 1394 N N . TYR A 1 179 ? -4.180 -5.723 -21.065 1.00 85.25 179 TYR A N 1
ATOM 1395 C CA . TYR A 1 179 ? -4.399 -6.918 -21.874 1.00 85.25 179 TYR A CA 1
ATOM 1396 C C . TYR A 1 179 ? -5.458 -6.645 -22.945 1.00 85.25 179 TYR A C 1
ATOM 1398 O O . TYR A 1 179 ? -6.603 -6.325 -22.629 1.00 85.25 179 TYR A O 1
ATOM 1406 N N . MET A 1 180 ? -5.074 -6.763 -24.218 1.00 87.12 180 MET A N 1
ATOM 1407 C CA . MET A 1 180 ? -5.966 -6.465 -25.350 1.00 87.12 180 MET A CA 1
ATOM 1408 C C . MET A 1 180 ? -6.844 -7.649 -25.768 1.00 87.12 180 MET A C 1
ATOM 1410 O O . MET A 1 180 ? -7.887 -7.453 -26.390 1.00 87.12 180 MET A O 1
ATOM 1414 N N . ALA A 1 181 ? -6.413 -8.877 -25.478 1.00 88.62 181 ALA A N 1
ATOM 1415 C CA . ALA A 1 181 ? -7.128 -10.086 -25.859 1.00 88.62 181 ALA A CA 1
ATOM 1416 C C . ALA A 1 181 ? -7.853 -10.695 -24.656 1.00 88.62 181 ALA A C 1
ATOM 1418 O O . ALA A 1 181 ? -7.413 -10.584 -23.514 1.00 88.62 181 ALA A O 1
ATOM 1419 N N . ALA A 1 182 ? -8.979 -11.354 -24.926 1.00 89.38 182 ALA A N 1
ATOM 1420 C CA . ALA A 1 182 ? -9.618 -12.196 -23.930 1.00 89.38 182 ALA A CA 1
ATOM 1421 C C . ALA A 1 182 ? -8.730 -13.411 -23.649 1.00 89.38 182 ALA A C 1
ATOM 1423 O O . ALA A 1 182 ? -8.174 -14.011 -24.572 1.00 89.38 182 ALA A O 1
ATOM 1424 N N . GLY A 1 183 ? -8.620 -13.786 -22.382 1.00 90.31 183 GLY A N 1
ATOM 1425 C CA . GLY A 1 183 ? -7.742 -14.869 -21.975 1.00 90.31 183 GLY A CA 1
ATOM 1426 C C . GLY A 1 183 ? -7.477 -14.879 -20.481 1.00 90.31 183 GLY A C 1
ATOM 1427 O O . GLY A 1 183 ? -7.857 -13.963 -19.752 1.00 90.31 183 GLY A O 1
ATOM 1428 N N . THR A 1 184 ? -6.812 -15.941 -20.046 1.00 90.00 184 THR A N 1
ATOM 1429 C CA . THR A 1 184 ? -6.315 -16.098 -18.684 1.00 90.00 184 THR A CA 1
ATOM 1430 C C . THR A 1 184 ? -4.793 -16.061 -18.727 1.00 90.00 184 THR A C 1
ATOM 1432 O O . THR A 1 184 ? -4.177 -16.854 -19.438 1.00 90.00 184 THR A O 1
ATOM 1435 N N . TYR A 1 185 ? -4.195 -15.141 -17.977 1.00 90.44 185 TYR A N 1
ATOM 1436 C CA . TYR A 1 185 ? -2.773 -14.826 -18.031 1.00 90.44 185 TYR A CA 1
ATOM 1437 C C . TYR A 1 185 ? -2.080 -15.166 -16.713 1.00 90.44 185 TYR A C 1
ATOM 1439 O O . TYR A 1 185 ? -2.540 -14.802 -15.628 1.00 90.44 185 TYR A O 1
ATOM 1447 N N . THR A 1 186 ? -0.954 -15.870 -16.822 1.00 91.38 186 THR A N 1
ATOM 1448 C CA . THR A 1 186 ? -0.034 -16.136 -15.712 1.00 91.38 186 THR A CA 1
ATOM 1449 C C . THR A 1 186 ? 1.005 -15.028 -15.663 1.00 91.38 186 THR A C 1
ATOM 1451 O O . THR A 1 186 ? 1.727 -14.829 -16.635 1.00 91.38 186 THR A O 1
ATOM 1454 N N . VAL A 1 187 ? 1.090 -14.336 -14.530 1.00 93.81 187 VAL A N 1
ATOM 1455 C CA . VAL A 1 187 ? 1.997 -13.198 -14.342 1.00 93.81 187 VAL A CA 1
ATOM 1456 C C . VAL A 1 187 ? 3.163 -13.629 -13.464 1.00 93.81 187 VAL A C 1
ATOM 1458 O O . VAL A 1 187 ? 2.954 -14.308 -12.457 1.00 93.81 187 VAL A O 1
ATOM 1461 N N . SER A 1 188 ? 4.381 -13.216 -13.810 1.00 92.19 188 SER A N 1
ATOM 1462 C CA . SER A 1 188 ? 5.551 -13.402 -12.950 1.00 92.19 188 SER A CA 1
ATOM 1463 C C . SER A 1 188 ? 6.356 -12.120 -12.785 1.00 92.19 188 SER A C 1
ATOM 1465 O O . SER A 1 188 ? 6.526 -11.364 -13.743 1.00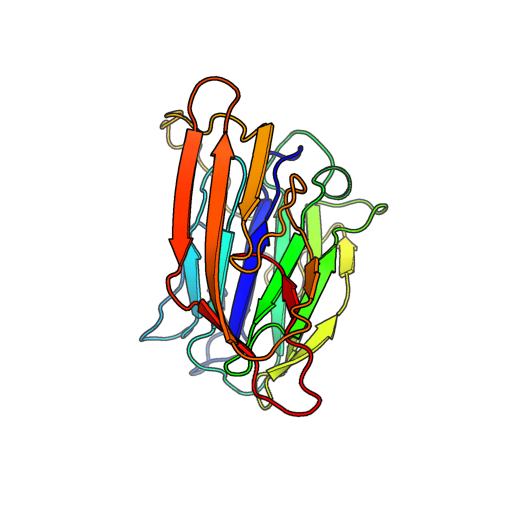 92.19 188 SER A O 1
ATOM 1467 N N . LEU A 1 189 ? 6.906 -11.930 -11.590 1.00 91.19 189 LEU A N 1
ATOM 1468 C CA . LEU A 1 189 ? 7.883 -10.894 -11.281 1.00 91.19 189 LEU A CA 1
ATOM 1469 C C . LEU A 1 189 ? 9.186 -11.561 -10.843 1.00 91.19 189 LEU A C 1
ATOM 1471 O O . LEU A 1 189 ? 9.209 -12.294 -9.856 1.00 91.19 189 LEU A O 1
ATOM 1475 N N . THR A 1 190 ? 10.271 -11.260 -11.548 1.00 90.38 190 THR A N 1
ATOM 1476 C CA . THR A 1 190 ? 11.634 -11.542 -11.102 1.00 90.38 190 THR A CA 1
ATOM 1477 C C . THR A 1 190 ? 12.255 -10.268 -10.546 1.00 90.38 190 THR A C 1
ATOM 1479 O O . THR A 1 190 ? 12.303 -9.250 -11.234 1.00 90.38 190 THR A O 1
ATOM 1482 N N . VAL A 1 191 ? 12.762 -10.322 -9.318 1.00 86.06 191 VAL A N 1
ATOM 1483 C CA . VAL A 1 191 ? 13.520 -9.231 -8.691 1.00 86.06 191 VAL A CA 1
ATOM 1484 C C . VAL A 1 191 ? 14.971 -9.635 -8.502 1.00 86.06 191 VAL A C 1
ATOM 1486 O O . VAL A 1 191 ? 15.264 -10.815 -8.302 1.00 86.06 191 VAL A O 1
ATOM 1489 N N . GLY A 1 192 ? 15.884 -8.667 -8.555 1.00 84.75 192 GLY A N 1
ATOM 1490 C CA . GLY A 1 192 ? 17.307 -8.910 -8.349 1.00 84.75 192 GLY A CA 1
ATOM 1491 C C . GLY A 1 192 ? 18.001 -7.807 -7.569 1.00 84.75 192 GLY A C 1
ATOM 1492 O O . GLY A 1 192 ? 17.665 -6.634 -7.715 1.00 84.75 192 GLY A O 1
ATOM 1493 N N . ASP A 1 193 ? 19.004 -8.193 -6.784 1.00 81.25 193 ASP A N 1
ATOM 1494 C CA . ASP A 1 193 ? 19.848 -7.281 -5.996 1.00 81.25 193 ASP A CA 1
ATOM 1495 C C . ASP A 1 193 ? 21.214 -6.977 -6.654 1.00 81.25 193 ASP A C 1
ATOM 1497 O O . ASP A 1 193 ? 22.085 -6.350 -6.053 1.00 81.25 193 ASP A O 1
ATOM 1501 N N . GLY A 1 194 ? 21.418 -7.444 -7.892 1.00 82.88 194 GLY A N 1
ATOM 1502 C CA . GLY A 1 194 ? 22.693 -7.389 -8.619 1.00 82.88 194 GLY A CA 1
ATOM 1503 C C . GLY A 1 194 ? 23.600 -8.612 -8.413 1.00 82.88 194 GLY A C 1
ATOM 1504 O O . GLY A 1 194 ? 24.580 -8.773 -9.136 1.00 82.88 194 GLY A O 1
ATOM 1505 N N . THR A 1 195 ? 23.266 -9.500 -7.473 1.00 83.69 195 THR A N 1
ATOM 1506 C CA . THR A 1 195 ? 23.984 -10.757 -7.179 1.00 83.69 195 THR A CA 1
ATOM 1507 C C . THR A 1 195 ? 23.082 -11.990 -7.217 1.00 83.69 195 THR A C 1
ATOM 1509 O O . THR A 1 195 ? 23.498 -13.038 -7.704 1.00 83.69 195 THR A O 1
ATOM 1512 N N . ILE A 1 196 ? 21.854 -11.878 -6.712 1.00 84.25 196 ILE A N 1
ATOM 1513 C CA . ILE A 1 196 ? 20.859 -12.949 -6.629 1.00 84.25 196 ILE A CA 1
ATOM 1514 C C . ILE A 1 196 ? 19.563 -12.441 -7.255 1.00 84.25 196 ILE A C 1
ATOM 1516 O O . ILE A 1 196 ? 19.246 -11.253 -7.170 1.00 84.25 196 ILE A O 1
ATOM 1520 N N . THR A 1 197 ? 18.819 -13.352 -7.881 1.00 88.25 197 THR A N 1
ATOM 1521 C CA . THR A 1 197 ? 17.451 -13.099 -8.338 1.00 88.25 197 THR A CA 1
ATOM 1522 C C . THR A 1 197 ? 16.478 -14.067 -7.679 1.00 88.25 197 THR A C 1
ATOM 1524 O O . THR A 1 197 ? 16.848 -15.188 -7.327 1.00 88.25 197 THR A O 1
ATOM 1527 N N . ASN A 1 198 ? 15.235 -13.629 -7.507 1.00 86.00 198 ASN A N 1
ATOM 1528 C CA . ASN A 1 198 ? 14.130 -14.469 -7.060 1.00 86.00 198 ASN A CA 1
ATOM 1529 C C . ASN A 1 198 ? 12.888 -14.170 -7.908 1.00 86.00 198 ASN A C 1
ATOM 1531 O O . ASN A 1 198 ? 12.736 -13.049 -8.388 1.00 86.00 198 ASN A O 1
ATOM 1535 N N . THR A 1 199 ? 12.029 -15.167 -8.123 1.00 88.56 199 THR A N 1
ATOM 1536 C CA . THR A 1 199 ? 10.841 -15.043 -8.979 1.00 88.56 199 THR A CA 1
ATOM 1537 C C . THR A 1 199 ? 9.589 -15.486 -8.242 1.00 8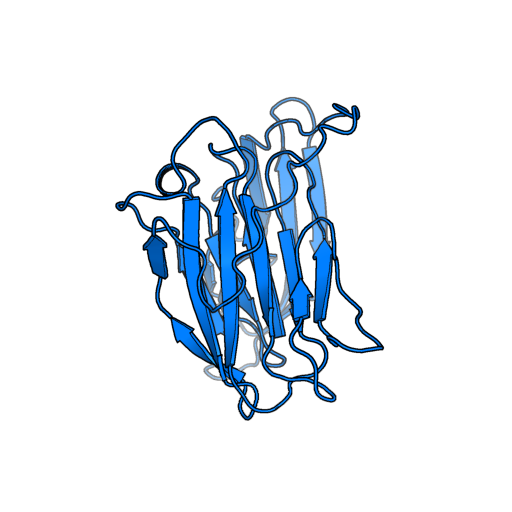8.56 199 THR A C 1
ATOM 1539 O O . THR A 1 199 ? 9.529 -16.602 -7.732 1.00 88.56 199 THR A O 1
ATOM 1542 N N . GLU A 1 200 ? 8.564 -14.641 -8.268 1.00 88.94 200 GLU A N 1
ATOM 1543 C CA . GLU A 1 200 ? 7.206 -15.000 -7.871 1.00 88.94 200 GLU A CA 1
ATOM 1544 C C . GLU A 1 200 ? 6.328 -15.160 -9.117 1.00 88.94 200 GLU A C 1
ATOM 1546 O O . GLU A 1 200 ? 6.443 -14.400 -10.077 1.00 88.94 200 GLU A O 1
ATOM 1551 N N . THR A 1 201 ? 5.457 -16.172 -9.129 1.00 87.88 201 THR A N 1
ATOM 1552 C CA . THR A 1 201 ? 4.521 -16.438 -10.231 1.00 87.88 201 THR A CA 1
ATOM 1553 C C . THR A 1 201 ? 3.107 -16.621 -9.695 1.00 87.88 201 THR A C 1
ATOM 1555 O O . THR A 1 201 ? 2.877 -17.424 -8.789 1.00 87.88 201 THR A O 1
ATOM 1558 N N . LYS A 1 202 ? 2.147 -15.907 -10.287 1.00 85.69 202 LYS A N 1
ATOM 1559 C CA . LYS A 1 202 ? 0.712 -16.072 -10.043 1.00 85.69 202 LYS A CA 1
ATOM 1560 C C . LYS A 1 202 ? 0.058 -16.697 -11.275 1.00 85.69 202 LYS A C 1
ATOM 1562 O O . LYS A 1 202 ? -0.146 -16.041 -12.299 1.00 85.69 202 LYS A O 1
ATOM 1567 N N . THR A 1 203 ? -0.259 -17.984 -11.178 1.00 88.75 203 THR A N 1
ATOM 1568 C CA . THR A 1 203 ? -0.873 -18.757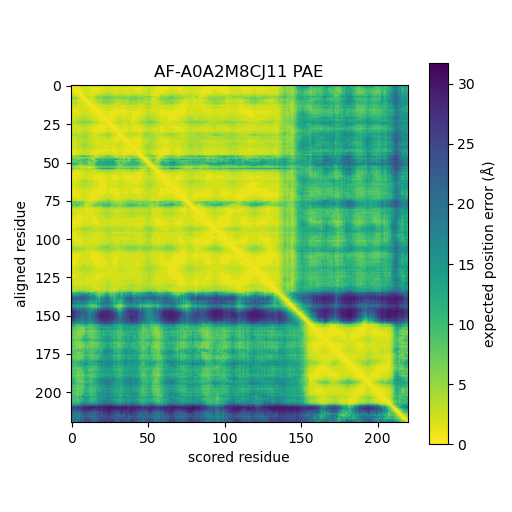 -12.266 1.00 88.75 203 THR A CA 1
ATOM 1569 C C . THR A 1 203 ? -2.313 -18.325 -12.515 1.00 88.75 203 THR A C 1
ATOM 1571 O O . THR A 1 203 ? -3.113 -18.299 -11.583 1.00 88.75 203 THR A O 1
ATOM 1574 N N . GLY A 1 204 ? -2.644 -18.015 -13.773 1.00 83.06 204 GLY A N 1
ATOM 1575 C CA . GLY A 1 204 ? -3.996 -17.629 -14.193 1.00 83.06 204 GLY A CA 1
ATOM 1576 C C . GLY A 1 204 ? -4.578 -16.427 -13.445 1.00 83.06 204 GLY A C 1
ATOM 1577 O O . GLY A 1 204 ? -5.784 -16.358 -13.219 1.00 83.06 204 GLY A O 1
ATOM 1578 N N . PHE A 1 205 ? -3.708 -15.511 -13.025 1.00 85.69 205 PHE A N 1
ATOM 1579 C CA . PHE A 1 205 ? -4.041 -14.412 -12.127 1.00 85.69 205 PHE A CA 1
ATOM 1580 C C . PHE A 1 205 ? -4.962 -13.371 -12.758 1.00 85.69 205 PHE A C 1
ATOM 1582 O O . PHE A 1 205 ? -5.866 -12.866 -12.096 1.00 85.69 205 PHE A O 1
ATOM 1589 N N . ILE A 1 206 ? -4.753 -13.063 -14.039 1.00 84.62 206 ILE A N 1
ATOM 1590 C CA . ILE A 1 206 ? -5.580 -12.099 -14.765 1.00 84.62 206 ILE A CA 1
ATOM 1591 C C . ILE A 1 206 ? -6.502 -12.851 -15.708 1.00 84.62 206 ILE A C 1
ATOM 1593 O O . ILE A 1 206 ? -6.043 -13.669 -16.497 1.00 84.62 206 ILE A O 1
ATOM 1597 N N . THR A 1 207 ? -7.800 -12.560 -15.646 1.00 84.50 207 THR A N 1
ATOM 1598 C CA . THR A 1 207 ? -8.789 -13.073 -16.599 1.00 84.50 207 THR A CA 1
ATOM 1599 C C . THR A 1 207 ? -9.491 -11.908 -17.277 1.00 84.50 207 THR A C 1
ATOM 1601 O O . THR A 1 207 ? -10.129 -11.092 -16.616 1.00 84.50 207 THR A O 1
ATOM 1604 N N . VAL A 1 208 ? -9.382 -11.852 -18.601 1.00 83.12 208 VAL A N 1
ATOM 1605 C CA . VAL A 1 208 ? -10.020 -10.847 -19.454 1.00 83.12 208 VAL A CA 1
ATOM 1606 C C . VAL A 1 208 ? -11.196 -11.492 -20.175 1.00 83.12 208 VAL A C 1
ATOM 1608 O O . VAL A 1 208 ? -11.020 -12.461 -20.918 1.00 83.12 208 VAL A O 1
ATOM 1611 N N . ALA A 1 209 ? -12.400 -10.960 -19.967 1.00 82.31 209 ALA A N 1
ATOM 1612 C CA . ALA A 1 209 ? -13.612 -11.451 -20.617 1.00 82.31 209 ALA A CA 1
ATOM 1613 C C . ALA A 1 209 ? -13.783 -10.862 -22.030 1.00 82.31 209 ALA A C 1
ATOM 1615 O O . ALA A 1 209 ? -13.568 -9.673 -22.269 1.00 82.31 209 ALA A O 1
ATOM 1616 N N . GLY A 1 210 ? -14.218 -11.697 -22.977 1.00 59.03 210 GLY A N 1
ATOM 1617 C CA . GLY A 1 210 ? -14.457 -11.304 -24.366 1.00 59.03 210 GLY A CA 1
ATOM 1618 C C . GLY A 1 210 ? -15.724 -10.468 -24.549 1.00 59.03 210 GLY A C 1
ATOM 1619 O O . GLY A 1 210 ? -16.792 -11.017 -24.793 1.00 59.03 210 GLY A O 1
ATOM 1620 N N . SER A 1 211 ? -15.593 -9.147 -24.416 1.00 47.28 211 SER A N 1
ATOM 1621 C CA . SER A 1 211 ? -16.290 -8.068 -25.152 1.00 47.28 211 SER A CA 1
ATOM 1622 C C . SER A 1 211 ? -16.150 -6.758 -24.362 1.00 47.28 211 SER A C 1
ATOM 1624 O O . SER A 1 211 ? -16.882 -6.492 -23.418 1.00 47.28 211 SER A O 1
ATOM 1626 N N . GLY A 1 212 ? -15.166 -5.934 -24.737 1.00 50.75 212 GLY A N 1
ATOM 1627 C CA . GLY A 1 212 ? -15.029 -4.550 -24.256 1.00 50.75 212 GLY A CA 1
ATOM 1628 C C . GLY A 1 212 ? -14.422 -4.335 -22.862 1.00 50.75 212 GLY A C 1
ATOM 1629 O O . GLY A 1 212 ? -14.373 -3.193 -22.414 1.00 50.75 212 GLY A O 1
ATOM 1630 N N . GLY A 1 213 ? -13.950 -5.377 -22.172 1.00 45.81 213 GLY A N 1
ATOM 1631 C CA . GLY A 1 213 ? -13.285 -5.234 -20.874 1.00 45.81 213 GLY A CA 1
ATOM 1632 C C . GLY A 1 213 ? -11.772 -5.076 -21.010 1.00 45.81 213 GLY A C 1
ATOM 1633 O O . GLY A 1 213 ? -11.085 -6.063 -21.246 1.00 45.81 213 GLY A O 1
ATOM 1634 N N . ASN A 1 214 ? -11.239 -3.867 -20.817 1.00 51.41 214 ASN A N 1
ATOM 1635 C CA . ASN A 1 214 ? -9.811 -3.690 -20.542 1.00 51.41 214 ASN A CA 1
ATOM 1636 C C . ASN A 1 214 ? -9.553 -4.099 -19.087 1.00 51.41 214 ASN A C 1
ATOM 1638 O O . ASN A 1 214 ? -10.111 -3.492 -18.173 1.00 51.41 214 ASN A O 1
ATOM 1642 N N . SER A 1 215 ? -8.703 -5.099 -18.857 1.00 55.94 215 SER A N 1
ATOM 1643 C CA . SER A 1 215 ? -8.148 -5.349 -17.523 1.00 55.94 215 SER A CA 1
ATOM 1644 C C . SER A 1 215 ? -6.742 -4.771 -17.461 1.00 55.94 215 SER A C 1
ATOM 1646 O O . SER A 1 215 ? -5.898 -5.087 -18.302 1.00 55.94 215 SER A O 1
ATOM 1648 N N . THR A 1 216 ? -6.500 -3.924 -16.464 1.00 53.53 216 THR A N 1
ATOM 1649 C CA . THR A 1 216 ? -5.186 -3.336 -16.206 1.00 53.53 216 THR A CA 1
ATOM 1650 C C . THR A 1 216 ? -4.560 -4.039 -15.012 1.00 53.53 216 THR A C 1
ATOM 1652 O O . THR A 1 216 ? -5.133 -4.021 -13.923 1.00 53.53 216 THR A O 1
ATOM 1655 N N . LEU A 1 217 ? -3.385 -4.644 -15.195 1.00 50.59 217 LEU A N 1
ATOM 1656 C CA . LEU A 1 217 ? -2.551 -5.033 -14.061 1.00 50.59 217 LEU A CA 1
ATOM 1657 C C . LEU A 1 217 ? -1.729 -3.814 -13.647 1.00 50.59 217 LEU A C 1
ATOM 1659 O O . LEU A 1 217 ? -0.963 -3.280 -14.449 1.00 50.59 217 LEU A O 1
ATOM 1663 N N . THR A 1 218 ? -1.851 -3.420 -12.385 1.00 47.44 218 THR A N 1
ATOM 1664 C CA . THR A 1 218 ? -0.875 -2.551 -11.728 1.00 47.44 218 THR A CA 1
ATOM 1665 C C . THR A 1 218 ? -0.347 -3.309 -10.519 1.00 47.44 218 THR A C 1
ATOM 1667 O O . THR A 1 218 ? -1.125 -3.560 -9.595 1.00 47.44 218 THR A O 1
ATOM 1670 N N . GLY A 1 219 ? 0.944 -3.633 -10.503 1.00 45.31 219 GLY A N 1
ATOM 1671 C CA . GLY A 1 219 ? 1.619 -4.270 -9.363 1.00 45.31 219 GLY A CA 1
ATOM 1672 C C . GLY A 1 219 ? 1.081 -5.647 -8.931 1.00 45.31 219 GLY A C 1
ATOM 1673 O O . GLY A 1 219 ? -0.025 -6.060 -9.282 1.00 45.31 219 GLY A O 1
ATOM 1674 N N . LEU A 1 220 ? 1.909 -6.361 -8.172 1.00 41.78 220 LEU A N 1
ATOM 1675 C CA . LEU A 1 220 ? 1.630 -7.594 -7.431 1.00 41.78 220 LEU A CA 1
ATOM 1676 C C . LEU A 1 220 ? 2.056 -7.351 -5.985 1.00 41.78 220 LEU A C 1
ATOM 1678 O O . LEU A 1 220 ? 3.057 -6.621 -5.810 1.00 41.78 220 LEU A O 1
#

Mean predicted aligned error: 8.96 Å

Radius of gyration: 18.08 Å; Cα contacts (8 Å, |Δi|>4): 513; chains: 1; bounding box: 44×38×48 Å

Secondary structure (DSSP, 8-state):
-EEEEE--SSSS-EEEEEEEEEETTEEEEEBTTB-EESSSTT-EEEEE--SSSS--EEEEESS--SSEEEEEEEE--SSS-GGGS--EEEEEETTEEEEEEEPPSS--SSEEEEEEEETTT--EEEEEEEESS-SSS----PPP----S-----PPP-EEEEE-SSS-EE-SSS-EEEE-S-EEEEEEEEEE-SS-EEEEEEEEEEEE-TTT--EEEE--

Sequence (220 aa):
MRFVLNWGANPRDLDSHLNTPSIEGSTYHIYYSNTGSATSAPYAALDHDITSGYGPETMTIYQMFDGTYQYYIYKYAGDGNITESQAVLQIYNQNGLMQTVQVPTSGEGLYWYVCDVNGSNGQLTIHNVIQQSAPGKFKDPFPPKTQGNNLLNSKNITSWLWNFGDGSTSTAQNPSHTYMAAGTYTVSLTVGDGTITNTETKTGFITVAGSGGNSTLTGL

Foldseek 3Di:
DKKWKFFQWPPFAKWKWKWADQDPNDIDIDTDVRQADCPDPVVKGFPDDPLTGGDTTMIDNNAFDADKMWIKIFRLRPDDDQLGGQMWMWDADPVGTDDIATAHNDDDAGMQGAWMAGRVPRDIDGDRHHDHDDPDDPPDPPDRSPPPPDPPDSQRFP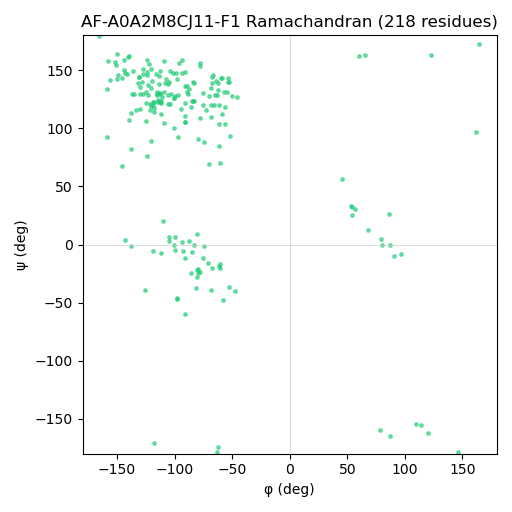WKWKDFQPRDIDTDPKDKDKDPDFDFGKIKMWTDSPPDIDMDIDGSPDGDDPDPDIDIDTDD

Solvent-accessible surface area (backbone atoms only — not comparable to full-atom values): 12541 Å² total; per-residue (Å²): 71,38,41,40,38,38,35,74,37,45,29,50,25,71,43,68,34,38,38,45,31,63,54,99,87,41,69,46,68,31,31,92,93,39,37,58,26,72,89,44,90,66,16,24,24,52,80,38,75,54,94,69,33,57,48,62,32,30,38,35,42,71,54,74,54,61,48,53,30,42,39,30,35,38,54,76,38,95,50,71,48,67,50,60,13,74,29,35,36,39,33,31,48,98,92,39,84,74,46,79,45,69,55,43,85,63,74,61,53,47,22,39,41,39,32,38,32,34,28,76,74,68,49,75,48,81,66,63,41,46,28,76,59,70,85,77,84,78,79,71,81,73,77,75,81,72,81,73,89,67,94,72,75,80,62,61,63,73,46,35,40,38,35,55,56,81,85,52,71,44,62,54,88,76,48,77,47,74,50,90,62,60,46,70,21,38,34,33,44,36,40,22,50,87,85,55,72,51,74,50,74,42,78,60,66,45,75,30,59,88,77,93,51,78,47,70,52,64,70,132

pLDDT: mean 84.65, std 15.09, range [41.78, 98.44]